Protein AF-A0A943BT70-F1 (afdb_monomer_lite)

Foldseek 3Di:
DLVVVCPVCVPVSLVCCVVVDPDDPVVNVVSVVVSVVVVVVVVVVVVVVVVVPADWFAELVLDTDNDPQQHWAAAPVGWIWGDDCVPDGLQWTDTNPDPDTDGLQQWKAFQSRHIDGNLQQQWFDPDQFWIAGPVGGIIARSSAWTADNVRGIDGGDDDWFAALQLTTGRDPQHWAAAPVGFTWTWDADPVVRFIWIAGSPPRDIAGLLQWWAFQSRHIDGPPPPQWAADDPVRQWTAHPVGGIIGRNVQWGADSNSFIAGNVRDGDD

Secondary structure (DSSP, 8-state):
-HHHHTTT-HHHHHHHHHHH----HHHHHHHHHHHHHHHHHHHHHHHHHHHHHS--EE-TT--EESSGGG-EEE-TT--EEEEETTTTEEEEEEETTSS-EEEGGGEEEETTSBEEE-SS---EEEETTEEE-TT--EEEEGGGEEE-TTS-EEE-----EE-TT--EESSSSPPEE-TT--EEEEEEETTTTEEEEEETTT--EEEGGGEEEETTS-EEE-TT--PEE-STTS-EEE-TT--EEEEGGG-EE-TTS-EE-TTSPBP-

Radius of gyration: 28.99 Å; chains: 1; bounding box: 81×33×71 Å

Structure (mmCIF, N/CA/C/O backbone):
data_AF-A0A943BT70-F1
#
_entry.id   AF-A0A943BT70-F1
#
loop_
_atom_site.group_PDB
_atom_site.id
_atom_site.type_symbol
_atom_site.label_atom_id
_atom_site.label_alt_id
_atom_site.label_comp_id
_atom_site.label_asym_id
_atom_site.label_entity_id
_atom_site.label_seq_id
_atom_site.pdbx_PDB_ins_code
_atom_site.Cartn_x
_atom_site.Cartn_y
_atom_site.Cartn_z
_atom_site.occupancy
_atom_site.B_iso_or_equiv
_atom_site.auth_seq_id
_atom_site.auth_comp_id
_atom_site.auth_asym_id
_atom_site.auth_atom_id
_atom_site.pdbx_PDB_model_num
ATOM 1 N N . MET A 1 1 ? 56.274 -10.804 -35.981 1.00 38.72 1 MET A N 1
ATOM 2 C CA . MET A 1 1 ? 56.249 -11.011 -34.514 1.00 38.72 1 MET A CA 1
ATOM 3 C C . MET A 1 1 ? 55.505 -9.898 -33.763 1.00 38.72 1 MET A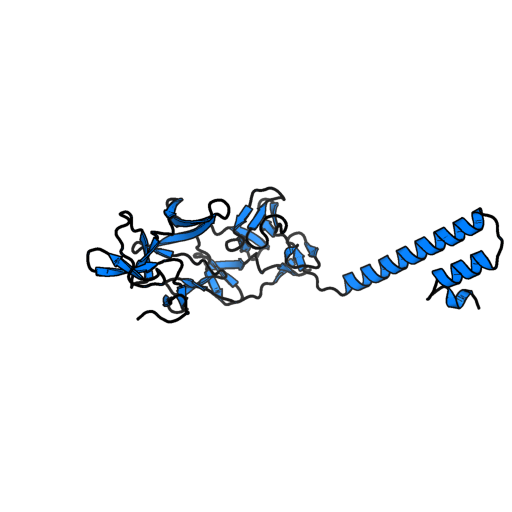 C 1
ATOM 5 O O . MET A 1 1 ? 54.751 -10.232 -32.866 1.00 38.72 1 MET A O 1
ATOM 9 N N . LEU A 1 2 ? 55.623 -8.608 -34.137 1.00 39.81 2 LEU A N 1
ATOM 10 C CA . LEU A 1 2 ? 54.857 -7.517 -33.488 1.00 39.81 2 LEU A CA 1
ATOM 11 C C . LEU A 1 2 ? 53.329 -7.555 -33.723 1.00 39.81 2 LEU A C 1
ATOM 13 O O . LEU A 1 2 ? 52.583 -7.038 -32.905 1.00 39.81 2 LEU A O 1
ATOM 17 N N . THR A 1 3 ? 52.859 -8.178 -34.804 1.00 45.53 3 THR A N 1
ATOM 18 C CA . THR A 1 3 ? 51.429 -8.301 -35.149 1.00 45.53 3 THR A CA 1
ATOM 19 C C . THR A 1 3 ? 50.653 -9.316 -34.303 1.00 45.53 3 THR A C 1
ATOM 21 O O . THR A 1 3 ? 49.431 -9.294 -34.314 1.00 45.53 3 THR A O 1
ATOM 24 N N . PHE A 1 4 ? 51.337 -10.197 -33.563 1.00 42.69 4 PHE A N 1
ATOM 25 C CA . PHE A 1 4 ? 50.689 -11.188 -32.687 1.00 42.69 4 PHE A CA 1
ATOM 26 C C . PHE A 1 4 ? 50.500 -10.674 -31.247 1.00 42.69 4 PHE A C 1
ATOM 28 O O . PHE A 1 4 ? 49.636 -11.156 -30.525 1.00 42.69 4 PHE A O 1
ATOM 35 N N . LEU A 1 5 ? 51.281 -9.664 -30.839 1.00 40.12 5 LEU A N 1
ATOM 36 C CA . LEU A 1 5 ? 51.210 -9.022 -29.517 1.00 40.12 5 LEU A CA 1
ATOM 37 C C . LEU A 1 5 ? 50.280 -7.796 -29.482 1.00 40.12 5 LEU A C 1
ATOM 39 O O . LEU A 1 5 ? 49.934 -7.319 -28.402 1.00 40.12 5 LEU A O 1
ATOM 43 N N . SER A 1 6 ? 49.830 -7.312 -30.643 1.00 46.75 6 SER A N 1
ATOM 44 C CA . SER A 1 6 ? 48.929 -6.158 -30.749 1.00 46.75 6 SER A CA 1
ATOM 45 C C . SER A 1 6 ? 47.494 -6.441 -30.302 1.00 46.75 6 SER A C 1
ATOM 47 O O . SER A 1 6 ? 46.756 -5.492 -30.064 1.00 46.75 6 SER A O 1
ATOM 49 N N . PHE A 1 7 ? 47.099 -7.713 -30.194 1.00 44.94 7 PHE A N 1
ATOM 50 C CA . PHE A 1 7 ? 45.748 -8.111 -29.791 1.00 44.94 7 PHE A CA 1
ATOM 51 C C . PHE A 1 7 ? 45.543 -8.100 -28.260 1.00 44.94 7 PHE A C 1
ATOM 53 O O . PHE A 1 7 ? 44.538 -7.551 -27.819 1.00 44.94 7 PHE A O 1
ATOM 60 N N . PRO A 1 8 ? 46.481 -8.615 -27.431 1.00 54.66 8 PRO A N 1
ATOM 61 C CA . PRO A 1 8 ? 46.342 -8.539 -25.972 1.00 54.66 8 PRO A CA 1
ATOM 62 C C . PRO A 1 8 ? 46.915 -7.257 -25.342 1.00 54.66 8 PRO A C 1
ATOM 64 O O . PRO A 1 8 ? 46.481 -6.875 -24.260 1.00 54.66 8 PRO A O 1
ATOM 67 N N . PHE A 1 9 ? 47.876 -6.574 -25.984 1.00 59.97 9 PHE A N 1
ATOM 68 C CA . PHE A 1 9 ? 48.537 -5.392 -25.404 1.00 59.97 9 PHE A CA 1
ATOM 69 C C . PHE A 1 9 ? 48.747 -4.269 -26.435 1.00 59.97 9 PHE A C 1
ATOM 71 O O . PHE A 1 9 ? 49.892 -3.964 -26.806 1.00 59.97 9 PHE A O 1
ATOM 78 N N . PRO A 1 10 ? 47.664 -3.618 -26.902 1.00 60.19 10 PRO A N 1
ATOM 79 C CA . PRO A 1 10 ? 47.751 -2.545 -27.891 1.00 60.19 10 PRO A CA 1
ATOM 80 C C . PRO A 1 10 ? 48.621 -1.386 -27.386 1.00 60.19 10 PRO A C 1
ATOM 82 O O . PRO A 1 10 ? 49.466 -0.890 -28.126 1.00 60.19 10 PRO A O 1
ATOM 85 N N . ILE A 1 11 ? 48.524 -1.031 -26.100 1.00 59.84 11 ILE A N 1
ATOM 86 C CA . ILE A 1 11 ? 49.296 0.064 -25.486 1.00 59.84 11 ILE A CA 1
ATOM 87 C C . ILE A 1 11 ? 50.806 -0.228 -25.498 1.00 59.84 11 ILE A C 1
ATOM 89 O O . ILE A 1 11 ? 51.588 0.604 -25.953 1.00 59.84 11 ILE A O 1
ATOM 93 N N . ILE A 1 12 ? 51.230 -1.424 -25.071 1.00 63.34 12 ILE A N 1
ATOM 94 C CA . ILE A 1 12 ? 52.653 -1.815 -25.034 1.00 63.34 12 ILE A CA 1
ATOM 95 C C . ILE A 1 12 ? 53.220 -1.885 -26.457 1.00 63.34 12 ILE A C 1
ATOM 97 O O . ILE A 1 12 ? 54.303 -1.367 -26.734 1.00 63.34 12 ILE A O 1
ATOM 101 N N . THR A 1 13 ? 52.458 -2.462 -27.388 1.00 63.41 13 THR A N 1
ATOM 102 C CA . THR A 1 13 ? 52.853 -2.560 -28.800 1.00 63.41 13 THR A CA 1
ATOM 103 C C . THR A 1 13 ? 52.928 -1.177 -29.459 1.00 63.41 13 THR A C 1
ATOM 105 O O . THR A 1 13 ? 53.849 -0.903 -30.227 1.00 63.41 13 THR A O 1
ATOM 108 N N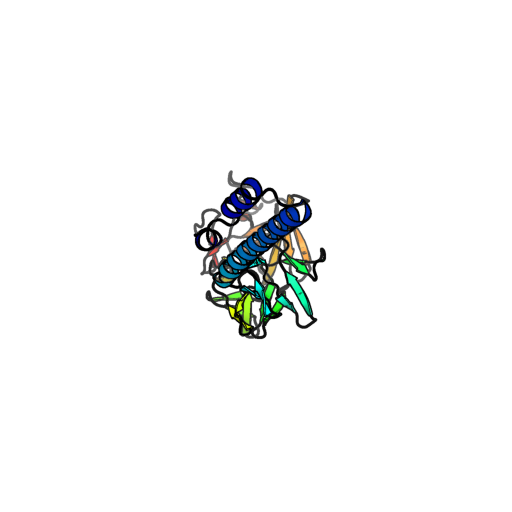 . GLY A 1 14 ? 52.014 -0.273 -29.103 1.00 62.16 14 GLY A N 1
ATOM 109 C CA . GLY A 1 14 ? 51.984 1.123 -29.524 1.00 62.16 14 GLY A CA 1
ATOM 110 C C . GLY A 1 14 ? 53.186 1.935 -29.046 1.00 62.16 14 GLY A C 1
ATOM 111 O O . GLY A 1 14 ? 53.846 2.587 -29.856 1.00 62.16 14 GLY A O 1
ATOM 112 N N . VAL A 1 15 ? 53.525 1.841 -27.756 1.00 63.59 15 VAL A N 1
ATOM 113 C CA . VAL A 1 15 ? 54.707 2.493 -27.163 1.00 63.59 15 VAL A CA 1
ATOM 114 C C . VAL A 1 15 ? 55.994 1.969 -27.804 1.00 63.59 15 VAL A C 1
ATOM 116 O O . VAL A 1 15 ? 56.843 2.765 -28.199 1.00 63.59 15 VAL A O 1
ATOM 119 N N . ILE A 1 16 ? 56.121 0.652 -28.007 1.00 64.88 16 ILE A N 1
ATOM 120 C CA . ILE A 1 16 ? 57.275 0.060 -28.703 1.00 64.88 16 ILE A CA 1
ATOM 121 C C . ILE A 1 16 ? 57.361 0.564 -30.151 1.00 64.88 16 ILE A C 1
ATOM 123 O O . ILE A 1 16 ? 58.455 0.877 -30.617 1.00 64.88 16 ILE A O 1
ATOM 127 N N . CYS A 1 17 ? 56.241 0.696 -30.866 1.00 62.25 17 CYS A N 1
ATOM 128 C CA . CYS A 1 17 ? 56.224 1.253 -32.221 1.00 62.25 17 CYS A CA 1
ATOM 129 C C . CYS A 1 17 ? 56.648 2.730 -32.262 1.00 62.25 17 CYS A C 1
ATOM 131 O O . CYS A 1 17 ? 57.434 3.094 -33.133 1.00 62.25 17 CYS A O 1
ATOM 133 N N . ILE A 1 18 ? 56.194 3.562 -31.318 1.00 62.88 18 ILE A N 1
ATOM 134 C CA . ILE A 1 18 ? 56.557 4.989 -31.227 1.00 62.88 18 ILE A CA 1
ATOM 135 C C . ILE A 1 18 ? 58.038 5.167 -30.858 1.00 62.88 18 ILE A C 1
ATOM 137 O O . ILE A 1 18 ? 58.733 5.982 -31.462 1.00 62.88 18 ILE A O 1
ATOM 141 N N . VAL A 1 19 ? 58.542 4.383 -29.899 1.00 63.84 19 VAL A N 1
ATOM 142 C CA . VAL A 1 19 ? 59.937 4.456 -29.431 1.00 63.84 19 VAL A CA 1
ATOM 143 C C . VAL A 1 19 ? 60.909 3.892 -30.474 1.00 63.84 19 VAL A C 1
ATOM 145 O O . VAL A 1 19 ? 61.995 4.438 -30.668 1.00 63.84 19 VAL A O 1
ATOM 148 N N . LYS A 1 20 ? 60.531 2.813 -31.173 1.00 62.31 20 LYS A N 1
ATOM 149 C CA . LYS A 1 20 ? 61.412 2.106 -32.118 1.00 62.31 20 LYS A CA 1
ATOM 150 C C . LYS A 1 20 ? 61.379 2.686 -33.536 1.00 62.31 20 LYS A C 1
ATOM 152 O O . LYS A 1 20 ? 62.369 2.567 -34.252 1.00 62.31 20 LYS A O 1
ATOM 157 N N . TYR A 1 21 ? 60.290 3.343 -33.943 1.00 58.50 21 TYR A N 1
ATOM 158 C CA . TYR A 1 21 ? 60.199 4.054 -35.219 1.00 58.50 21 TYR A CA 1
ATOM 159 C C . TYR A 1 21 ? 60.081 5.563 -34.976 1.00 58.50 21 TYR A C 1
ATOM 161 O O . TYR A 1 21 ? 58.983 6.084 -34.804 1.00 58.50 21 TYR A O 1
ATOM 169 N N . ARG A 1 22 ? 61.211 6.288 -35.052 1.00 60.22 22 ARG A N 1
ATOM 170 C CA . ARG A 1 22 ? 61.245 7.755 -35.231 1.00 60.22 22 ARG A CA 1
ATOM 171 C C . ARG A 1 22 ? 60.550 8.125 -36.550 1.00 60.22 22 ARG A C 1
ATOM 173 O O . ARG A 1 22 ? 61.201 8.329 -37.572 1.00 60.22 22 ARG A O 1
ATOM 180 N N . LYS A 1 23 ? 59.222 8.159 -36.566 1.00 59.47 23 LYS A N 1
ATOM 181 C CA . LYS A 1 23 ? 58.419 8.607 -37.706 1.00 59.47 23 LYS A CA 1
ATOM 182 C C . LYS A 1 23 ? 57.718 9.912 -37.362 1.00 59.47 23 LYS A C 1
ATOM 184 O O . LYS A 1 23 ? 57.445 10.194 -36.202 1.00 59.47 23 LYS A O 1
ATOM 189 N N . SER A 1 24 ? 57.485 10.703 -38.409 1.00 70.94 24 SER A N 1
ATOM 190 C CA . SER A 1 24 ? 56.891 12.044 -38.376 1.00 70.94 24 SER A CA 1
ATOM 191 C C . SER A 1 24 ? 55.716 12.155 -37.395 1.00 70.94 24 SER A C 1
ATOM 193 O O . SER A 1 24 ? 54.952 11.203 -37.225 1.00 70.94 24 SER A O 1
ATOM 195 N N . THR A 1 25 ? 55.526 13.338 -36.806 1.00 71.31 25 THR A N 1
ATOM 196 C CA . THR A 1 25 ? 54.445 13.641 -35.852 1.00 71.31 25 THR A CA 1
ATOM 197 C C . THR A 1 25 ? 53.073 13.153 -36.333 1.00 71.31 25 THR A C 1
ATOM 199 O O . THR A 1 25 ? 52.289 12.648 -35.539 1.00 71.31 25 THR A O 1
ATOM 202 N N . LYS A 1 26 ? 52.804 13.198 -37.648 1.00 74.06 26 LYS A N 1
ATOM 203 C CA . LYS A 1 26 ? 51.551 12.697 -38.242 1.00 74.06 26 LYS A CA 1
ATOM 204 C C . LYS A 1 26 ? 51.367 11.185 -38.069 1.00 74.06 26 LYS A C 1
ATOM 206 O O . LYS A 1 26 ? 50.260 10.735 -37.799 1.00 74.06 26 LYS A O 1
ATOM 211 N N . ALA A 1 27 ? 52.436 10.401 -38.205 1.00 71.94 27 ALA A N 1
ATOM 212 C CA . ALA A 1 27 ? 52.390 8.949 -38.029 1.00 71.94 27 ALA A CA 1
ATOM 213 C C . ALA A 1 27 ? 52.230 8.558 -36.553 1.00 71.94 27 ALA A C 1
ATOM 215 O O . ALA A 1 27 ? 51.488 7.629 -36.249 1.00 71.94 27 ALA A O 1
ATOM 216 N N . ALA A 1 28 ? 52.879 9.292 -35.642 1.00 69.88 28 ALA A N 1
ATOM 217 C CA . ALA A 1 28 ? 52.702 9.101 -34.204 1.00 69.88 28 ALA A CA 1
ATOM 218 C C . ALA A 1 28 ? 51.257 9.405 -33.770 1.00 69.88 28 ALA A C 1
ATOM 220 O O . ALA A 1 28 ? 50.657 8.606 -33.056 1.00 69.88 28 ALA A O 1
ATOM 221 N N . ILE A 1 29 ? 50.672 10.500 -34.275 1.00 76.62 29 ILE A N 1
ATOM 222 C CA . ILE A 1 29 ? 49.259 10.844 -34.048 1.00 76.62 29 ILE A CA 1
ATOM 223 C C . ILE A 1 29 ? 48.337 9.748 -34.598 1.00 76.62 29 ILE A C 1
ATOM 225 O O . ILE A 1 29 ? 47.438 9.307 -33.891 1.00 76.62 29 ILE A O 1
ATOM 229 N N . ALA A 1 30 ? 48.570 9.259 -35.820 1.00 76.62 30 ALA A N 1
ATOM 230 C CA . ALA A 1 30 ? 47.743 8.206 -36.414 1.00 76.62 30 ALA A CA 1
ATOM 231 C C . ALA A 1 30 ? 47.781 6.892 -35.610 1.00 76.62 30 ALA A C 1
ATOM 233 O O . ALA A 1 30 ? 46.739 6.275 -35.393 1.00 76.62 30 ALA A O 1
ATOM 234 N N . ILE A 1 31 ? 48.963 6.484 -35.127 1.00 76.06 31 ILE A N 1
ATOM 235 C CA . ILE A 1 31 ? 49.109 5.309 -34.254 1.00 76.06 31 ILE A CA 1
ATOM 236 C C . ILE A 1 31 ? 48.375 5.533 -32.930 1.00 76.06 31 ILE A C 1
ATOM 238 O O . ILE A 1 31 ? 47.641 4.655 -32.489 1.00 76.06 31 ILE A O 1
ATOM 242 N N . PHE A 1 32 ? 48.528 6.706 -32.315 1.00 77.19 32 PHE A N 1
ATOM 243 C CA . PHE A 1 32 ? 47.844 7.037 -31.066 1.00 77.19 32 PHE A CA 1
ATOM 244 C C . PHE A 1 32 ? 46.315 6.995 -31.213 1.00 77.19 32 PHE A C 1
ATOM 246 O O . PHE A 1 32 ? 45.643 6.357 -30.407 1.00 77.19 32 PHE A O 1
ATOM 253 N N . VAL A 1 33 ? 45.765 7.590 -32.276 1.00 80.81 33 VAL A N 1
ATOM 254 C CA . VAL A 1 33 ? 44.320 7.552 -32.567 1.00 80.81 33 VAL A CA 1
ATOM 255 C C . VAL A 1 33 ? 43.831 6.115 -32.759 1.00 80.81 33 VAL A C 1
ATOM 257 O O . VAL A 1 33 ? 42.806 5.743 -32.193 1.00 80.81 33 VAL A O 1
ATOM 260 N N . ALA A 1 34 ? 44.573 5.279 -33.492 1.00 80.69 34 ALA A N 1
ATOM 261 C CA . ALA A 1 34 ? 44.217 3.872 -33.676 1.00 80.69 34 ALA A CA 1
ATOM 262 C C . ALA A 1 34 ? 44.199 3.092 -32.349 1.00 80.69 34 ALA A C 1
ATOM 264 O O . ALA A 1 34 ? 43.318 2.260 -32.139 1.00 80.69 34 ALA A O 1
ATOM 265 N N . LEU A 1 35 ? 45.126 3.388 -31.431 1.00 78.44 35 LEU A N 1
ATOM 266 C CA . LEU A 1 35 ? 45.152 2.778 -30.100 1.00 78.44 35 LEU A CA 1
ATOM 267 C C . LEU A 1 35 ? 43.945 3.194 -29.262 1.00 78.44 35 LEU A C 1
ATOM 269 O O . LEU A 1 35 ? 43.295 2.327 -28.682 1.00 78.44 35 LEU A O 1
ATOM 273 N N . VAL A 1 36 ? 43.611 4.487 -29.245 1.00 82.75 36 VAL A N 1
ATOM 274 C CA . VAL A 1 36 ? 42.432 5.000 -28.530 1.00 82.75 36 VAL A CA 1
ATOM 275 C C . VAL A 1 36 ? 41.152 4.366 -29.075 1.00 82.75 36 VAL A C 1
ATOM 277 O O . VAL A 1 36 ? 40.352 3.857 -28.296 1.00 82.75 36 VAL A O 1
ATOM 280 N N . LEU A 1 37 ? 40.987 4.301 -30.400 1.00 85.00 37 LEU A N 1
ATOM 281 C CA . LEU A 1 37 ? 39.831 3.647 -31.023 1.00 85.00 37 LEU A CA 1
ATOM 282 C C . LEU A 1 37 ? 39.768 2.149 -30.695 1.00 85.00 37 LEU A C 1
ATOM 284 O O . LEU A 1 37 ? 38.694 1.644 -30.376 1.00 85.00 37 LEU A O 1
ATOM 288 N N . SER A 1 38 ? 40.907 1.446 -30.711 1.00 81.69 38 SER A N 1
ATOM 289 C CA . SER A 1 38 ? 40.952 0.025 -30.339 1.00 81.69 38 SER A CA 1
ATOM 290 C C . SER A 1 38 ? 40.559 -0.201 -28.875 1.00 81.69 38 SER A C 1
ATOM 292 O O . SER A 1 38 ? 39.789 -1.112 -28.579 1.00 81.69 38 SER A O 1
ATOM 294 N N . PHE A 1 39 ? 41.004 0.674 -27.971 1.00 81.50 39 PHE A N 1
ATOM 295 C CA . PHE A 1 39 ? 40.665 0.611 -26.554 1.00 81.50 39 PHE A CA 1
ATOM 296 C C . PHE A 1 39 ? 39.175 0.886 -26.312 1.00 81.50 39 PHE A C 1
ATOM 298 O O . PHE A 1 39 ? 38.520 0.108 -25.624 1.00 81.50 39 PHE A O 1
ATOM 305 N N . ILE A 1 40 ? 38.616 1.918 -26.953 1.00 86.69 40 ILE A N 1
ATOM 306 C CA . ILE A 1 40 ? 37.176 2.217 -26.894 1.00 86.69 40 ILE A CA 1
ATOM 307 C C . ILE A 1 40 ? 36.359 1.033 -27.424 1.00 86.69 40 ILE A C 1
ATOM 309 O O . ILE A 1 40 ? 35.376 0.646 -26.801 1.00 86.69 40 ILE A O 1
ATOM 313 N N . SER A 1 41 ? 36.780 0.415 -28.533 1.00 84.25 41 SER A N 1
ATOM 314 C CA . SER A 1 41 ? 36.079 -0.749 -29.088 1.00 84.25 41 SER A CA 1
ATOM 315 C C . SER A 1 41 ? 36.123 -1.966 -28.160 1.00 84.25 41 SER A C 1
ATOM 317 O O . SER A 1 41 ? 35.117 -2.651 -28.016 1.00 84.25 41 SER A O 1
ATOM 319 N N . MET A 1 42 ? 37.251 -2.205 -27.480 1.00 86.94 42 MET A N 1
ATOM 320 C CA . MET A 1 42 ? 37.376 -3.282 -26.496 1.00 86.94 42 MET A CA 1
ATOM 321 C C . MET A 1 42 ? 36.438 -3.050 -25.309 1.00 86.94 42 MET A C 1
ATOM 323 O O . MET A 1 42 ? 35.724 -3.973 -24.929 1.00 86.94 42 MET A O 1
ATOM 327 N N . ILE A 1 43 ? 36.389 -1.825 -24.771 1.00 86.94 43 ILE A N 1
ATOM 328 C CA . ILE A 1 43 ? 35.447 -1.467 -23.699 1.00 86.94 43 ILE A CA 1
ATOM 329 C C . ILE A 1 43 ? 34.009 -1.684 -24.171 1.00 86.94 43 ILE A C 1
ATOM 331 O O . ILE A 1 43 ? 33.257 -2.370 -23.493 1.00 86.94 43 ILE A O 1
ATOM 335 N N . ALA A 1 44 ? 33.641 -1.181 -25.352 1.00 87.25 44 ALA A N 1
ATOM 336 C CA . ALA A 1 44 ? 32.289 -1.333 -25.885 1.00 87.25 44 ALA A CA 1
ATOM 337 C C . ALA A 1 44 ? 31.883 -2.807 -26.054 1.00 87.25 44 ALA A C 1
ATOM 339 O O . ALA A 1 44 ? 30.754 -3.166 -25.732 1.00 87.25 44 ALA A O 1
ATOM 340 N N . ILE A 1 45 ? 32.797 -3.670 -26.516 1.00 87.75 45 ILE A N 1
ATOM 341 C CA . ILE A 1 45 ? 32.548 -5.113 -26.650 1.00 87.75 45 ILE A CA 1
ATOM 342 C C . ILE A 1 45 ? 32.367 -5.766 -25.278 1.00 87.75 45 ILE A C 1
ATOM 344 O O . ILE A 1 45 ? 31.434 -6.547 -25.112 1.00 87.75 45 ILE A O 1
ATOM 348 N N . ILE A 1 46 ? 33.226 -5.452 -24.303 1.00 87.12 46 ILE A N 1
ATOM 349 C CA . ILE A 1 46 ? 33.121 -5.996 -22.941 1.00 87.12 46 ILE A CA 1
ATOM 350 C C . ILE A 1 46 ? 31.804 -5.552 -22.301 1.00 87.12 46 ILE A C 1
ATOM 352 O O . ILE A 1 46 ? 31.061 -6.398 -21.819 1.00 87.12 46 ILE A O 1
ATOM 356 N N . SER A 1 47 ? 31.467 -4.263 -22.374 1.00 84.31 47 SER A N 1
ATOM 357 C CA . SER A 1 47 ? 30.215 -3.729 -21.833 1.00 84.31 47 SER A CA 1
ATOM 358 C C . SER A 1 47 ? 28.983 -4.315 -22.527 1.00 84.31 47 SER A C 1
ATOM 360 O O . SER A 1 47 ? 28.013 -4.653 -21.860 1.00 84.31 47 SER A O 1
ATOM 362 N N . ALA A 1 48 ? 29.009 -4.490 -23.853 1.00 84.94 48 ALA A N 1
ATOM 363 C CA . ALA A 1 48 ? 27.911 -5.127 -24.582 1.00 84.94 48 ALA A CA 1
ATOM 364 C C . ALA A 1 48 ? 27.766 -6.612 -24.222 1.00 84.94 48 ALA A C 1
ATOM 366 O O . ALA A 1 48 ? 26.647 -7.108 -24.089 1.00 84.94 48 ALA A O 1
ATOM 367 N N . TYR A 1 49 ? 28.888 -7.318 -24.048 1.00 85.56 49 TYR A N 1
ATOM 368 C CA . TYR A 1 49 ? 28.892 -8.704 -23.595 1.00 85.56 49 TYR A CA 1
ATOM 369 C C . TYR A 1 49 ? 28.317 -8.809 -22.182 1.00 85.56 49 TYR A C 1
ATOM 371 O O . TYR A 1 49 ? 27.391 -9.584 -21.966 1.00 85.56 49 TYR A O 1
ATOM 379 N N . GLU A 1 50 ? 28.783 -7.982 -21.251 1.00 84.44 50 GLU A N 1
ATOM 380 C CA . GLU A 1 50 ? 28.284 -7.929 -19.878 1.00 84.44 50 GLU A CA 1
ATOM 381 C C . GLU A 1 50 ? 26.783 -7.611 -19.837 1.00 84.44 50 GLU A C 1
ATOM 383 O O . GLU A 1 50 ? 26.016 -8.373 -19.254 1.00 84.44 50 GLU A O 1
ATOM 388 N N . TYR A 1 51 ? 26.330 -6.585 -20.563 1.00 83.88 51 TYR A N 1
ATOM 389 C CA . TYR A 1 51 ? 24.907 -6.256 -20.712 1.00 83.88 51 TYR A CA 1
ATOM 390 C C . TYR A 1 51 ? 24.078 -7.408 -21.305 1.00 83.88 51 TYR A C 1
ATOM 392 O O . TYR A 1 51 ? 22.916 -7.596 -20.950 1.00 83.88 51 TYR A O 1
ATOM 400 N N . SER A 1 52 ? 24.648 -8.195 -22.224 1.00 83.06 52 SER A N 1
ATOM 401 C CA . SER A 1 52 ? 23.953 -9.340 -22.825 1.00 83.06 52 SER A CA 1
ATOM 402 C C . SER A 1 52 ? 23.755 -10.513 -21.864 1.00 83.06 52 SER A C 1
ATOM 404 O O . SER A 1 52 ? 22.822 -11.285 -22.063 1.00 83.06 52 SER A O 1
ATOM 406 N N . GLN A 1 53 ? 24.620 -10.640 -20.854 1.00 84.69 53 GLN A N 1
ATOM 407 C CA . GLN A 1 53 ? 24.565 -11.709 -19.854 1.00 84.69 53 GLN A CA 1
ATOM 408 C C . GLN A 1 53 ? 23.700 -11.347 -18.642 1.00 84.69 53 GLN A C 1
ATOM 410 O O . GLN A 1 53 ? 23.324 -12.240 -17.887 1.00 84.69 53 GLN A O 1
ATOM 415 N N . HIS A 1 54 ? 23.397 -10.062 -18.439 1.00 85.88 54 HIS A N 1
ATOM 416 C CA . HIS A 1 54 ? 22.530 -9.631 -17.348 1.00 85.88 54 HIS A CA 1
ATOM 417 C C . HIS A 1 54 ? 21.082 -10.062 -17.588 1.00 85.88 54 HIS A C 1
ATOM 419 O O . HIS A 1 54 ? 20.563 -9.979 -18.707 1.00 85.88 54 HIS A O 1
ATOM 425 N N . GLU A 1 55 ? 20.427 -10.487 -16.508 1.00 87.12 55 GLU A N 1
ATOM 426 C CA . GLU A 1 55 ? 18.974 -10.610 -16.468 1.00 87.12 55 GLU A CA 1
ATOM 427 C C . GLU A 1 55 ? 18.333 -9.251 -16.776 1.00 87.12 55 GLU A C 1
ATOM 429 O O . GLU A 1 55 ? 18.878 -8.200 -16.430 1.00 87.12 55 GLU A O 1
ATOM 434 N N . LYS A 1 56 ? 17.208 -9.279 -17.494 1.00 90.81 56 LYS A N 1
ATOM 435 C CA . LYS A 1 56 ? 16.530 -8.075 -17.973 1.00 90.81 56 LYS A CA 1
ATOM 436 C C . LYS A 1 56 ? 15.107 -8.044 -17.462 1.00 90.81 56 LYS A C 1
ATOM 438 O O . LYS A 1 56 ? 14.368 -9.006 -17.661 1.00 90.81 56 LYS A O 1
ATOM 443 N N . TYR A 1 57 ? 14.735 -6.898 -16.919 1.00 92.62 57 TYR A N 1
ATOM 444 C CA . TYR A 1 57 ? 13.383 -6.566 -16.498 1.00 92.62 57 TYR A CA 1
ATOM 445 C C . TYR A 1 57 ? 12.770 -5.650 -17.547 1.00 92.62 57 TYR A C 1
ATOM 447 O O . TYR A 1 57 ? 13.461 -4.767 -18.058 1.00 92.62 57 TYR A O 1
ATOM 455 N N . TYR A 1 58 ? 11.509 -5.861 -17.910 1.00 94.94 58 TYR A N 1
ATOM 456 C CA . TYR A 1 58 ? 10.865 -5.057 -18.943 1.00 94.94 58 TYR A CA 1
ATOM 457 C C . TYR A 1 58 ? 9.778 -4.173 -18.342 1.00 94.94 58 TYR A C 1
ATOM 459 O O . TYR A 1 58 ? 9.094 -4.571 -17.400 1.00 94.94 58 TYR A O 1
ATOM 467 N N . SER A 1 59 ? 9.642 -2.974 -18.901 1.00 95.44 59 SER A N 1
ATOM 468 C CA . SER A 1 59 ? 8.525 -2.054 -18.668 1.00 95.44 59 SER A CA 1
ATOM 469 C C . SER A 1 59 ? 7.324 -2.400 -19.545 1.00 95.44 59 SER A C 1
ATOM 471 O O . SER A 1 59 ? 7.454 -3.135 -20.525 1.00 95.44 59 SER A O 1
ATOM 473 N N . GLY A 1 60 ? 6.166 -1.802 -19.245 1.00 87.00 60 GLY A N 1
ATOM 474 C CA . GLY A 1 60 ? 4.939 -1.995 -20.034 1.00 87.00 60 GLY A CA 1
ATOM 475 C C . GLY A 1 60 ? 5.053 -1.532 -21.496 1.00 87.00 60 GLY A C 1
ATOM 476 O O . GLY A 1 60 ? 4.334 -2.018 -22.361 1.00 87.00 60 GLY A O 1
ATOM 477 N N . ASP A 1 61 ? 6.006 -0.646 -21.801 1.00 89.44 61 ASP A N 1
ATOM 478 C CA . ASP A 1 61 ? 6.333 -0.204 -23.165 1.00 89.44 61 ASP A CA 1
ATOM 479 C C . ASP A 1 61 ? 7.346 -1.118 -23.893 1.00 89.44 61 ASP A C 1
ATOM 481 O O . ASP A 1 61 ? 7.734 -0.846 -25.032 1.00 89.44 61 ASP A O 1
ATOM 485 N N . GLY A 1 62 ? 7.799 -2.196 -23.243 1.00 90.31 62 GLY A N 1
ATOM 486 C CA . GLY A 1 62 ? 8.790 -3.139 -23.762 1.00 90.31 62 GLY A CA 1
ATOM 487 C C . GLY A 1 62 ? 10.250 -2.691 -23.621 1.00 90.31 62 GLY A C 1
ATOM 488 O O . GLY A 1 62 ? 11.147 -3.398 -24.094 1.00 90.31 62 GLY A O 1
ATOM 489 N N . SER A 1 63 ? 10.527 -1.547 -22.985 1.00 92.81 63 SER A N 1
ATOM 490 C CA . SER A 1 63 ? 11.901 -1.132 -22.674 1.00 92.81 63 SER A CA 1
ATOM 491 C C . SER A 1 63 ? 12.554 -2.088 -21.671 1.00 92.81 63 SER A C 1
ATOM 493 O O . SER A 1 63 ? 11.898 -2.573 -20.755 1.00 92.81 63 SER A O 1
ATOM 495 N N . ALA A 1 64 ? 13.842 -2.390 -21.871 1.00 93.12 64 ALA A N 1
ATOM 496 C CA . ALA A 1 64 ? 14.582 -3.375 -21.083 1.00 93.12 64 ALA A CA 1
ATOM 497 C C . ALA A 1 64 ? 15.575 -2.708 -20.126 1.00 93.12 64 ALA A C 1
ATOM 499 O O . ALA A 1 64 ? 16.397 -1.890 -20.549 1.00 93.12 64 ALA A O 1
ATOM 500 N N . HIS A 1 65 ? 15.566 -3.160 -18.876 1.00 92.25 65 HIS A N 1
ATOM 501 C CA . HIS A 1 65 ? 16.319 -2.597 -17.761 1.00 92.25 65 HIS A CA 1
ATOM 502 C C . HIS A 1 65 ? 17.149 -3.665 -17.056 1.00 92.25 65 HIS A C 1
ATOM 504 O O . HIS A 1 65 ? 16.788 -4.841 -17.044 1.00 92.25 65 HIS A O 1
ATOM 510 N N . ILE A 1 66 ? 18.276 -3.251 -16.475 1.00 89.69 66 ILE A N 1
ATOM 511 C CA . ILE A 1 66 ? 19.143 -4.137 -15.676 1.00 89.69 66 ILE A CA 1
ATOM 512 C C . ILE A 1 66 ? 18.601 -4.262 -14.251 1.00 89.69 66 ILE A C 1
ATOM 514 O O . ILE A 1 66 ? 18.749 -5.308 -13.622 1.00 89.69 66 ILE A O 1
ATOM 518 N N . HIS A 1 67 ? 17.965 -3.207 -13.744 1.00 87.62 67 HIS A N 1
ATOM 519 C CA . HIS A 1 67 ? 17.416 -3.180 -12.402 1.00 87.62 67 HIS A CA 1
ATOM 520 C C . HIS A 1 67 ? 15.894 -3.183 -12.439 1.00 87.62 67 HIS A C 1
ATOM 522 O O . HIS A 1 67 ? 15.276 -2.461 -13.218 1.00 8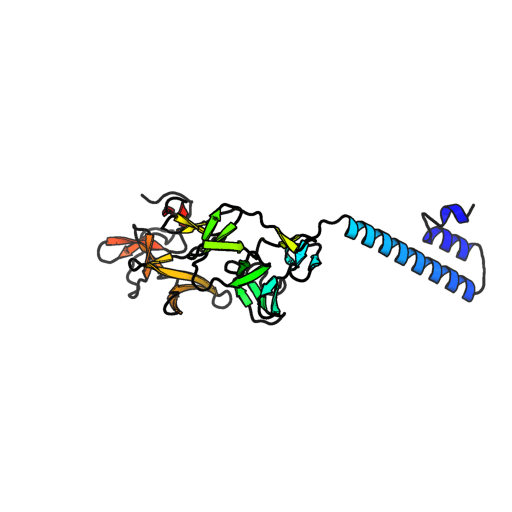7.62 67 HIS A O 1
ATOM 528 N N . LEU A 1 68 ? 15.293 -3.974 -11.548 1.00 87.00 68 LEU A N 1
ATOM 529 C CA . LEU A 1 68 ? 13.842 -4.060 -11.398 1.00 87.00 68 LEU A CA 1
ATOM 530 C C . LEU A 1 68 ? 13.207 -2.689 -11.134 1.00 87.00 68 LEU A C 1
ATOM 532 O O . LEU A 1 68 ? 12.118 -2.404 -11.604 1.00 87.00 68 LEU A O 1
ATOM 536 N N . TYR A 1 69 ? 13.896 -1.819 -10.406 1.00 86.06 69 TYR A N 1
ATOM 537 C CA . TYR A 1 69 ? 13.356 -0.530 -9.999 1.00 86.06 69 TYR A CA 1
ATOM 538 C C . TYR A 1 69 ? 13.392 0.556 -11.090 1.00 86.06 69 TYR A C 1
ATOM 540 O O . TYR A 1 69 ? 12.812 1.622 -10.901 1.00 86.06 69 TYR A O 1
ATOM 548 N N . ASP A 1 70 ? 14.034 0.282 -12.229 1.00 90.81 70 ASP A N 1
ATOM 549 C CA . ASP A 1 70 ? 13.979 1.140 -13.420 1.00 90.81 70 ASP A CA 1
ATOM 550 C C . ASP A 1 70 ? 12.723 0.854 -14.272 1.00 90.81 70 ASP A C 1
ATOM 552 O O . ASP A 1 70 ? 12.400 1.606 -15.200 1.00 90.81 70 ASP A O 1
ATOM 556 N N . VAL A 1 71 ? 12.003 -0.233 -13.956 1.00 93.88 71 VAL A N 1
ATOM 557 C CA . VAL A 1 71 ? 10.751 -0.619 -14.611 1.00 93.88 71 VAL A CA 1
ATOM 558 C C . VAL A 1 71 ? 9.698 0.465 -14.411 1.00 93.88 71 VAL A C 1
ATOM 560 O O . VAL A 1 71 ? 9.557 1.065 -13.344 1.00 93.88 71 VAL A O 1
ATOM 563 N N . SER A 1 72 ? 8.932 0.702 -15.470 1.00 96.12 72 SER A N 1
ATOM 564 C CA . SER A 1 72 ? 7.811 1.626 -15.463 1.00 96.12 72 SER A CA 1
ATOM 565 C C . SER A 1 72 ? 6.541 1.011 -16.006 1.00 96.12 72 SER A C 1
ATOM 567 O O . SER A 1 72 ? 6.561 0.167 -16.907 1.00 96.12 72 SER A O 1
ATOM 569 N N . PHE A 1 73 ? 5.435 1.536 -15.504 1.00 97.12 73 PHE A N 1
ATOM 570 C CA . PHE A 1 73 ? 4.085 1.097 -15.809 1.00 97.12 73 PHE A CA 1
ATOM 571 C C . PHE A 1 73 ? 3.327 2.203 -16.533 1.00 97.12 73 PHE A C 1
ATOM 573 O O . PHE A 1 73 ? 3.700 3.378 -16.444 1.00 97.12 73 PHE A O 1
ATOM 580 N N . MET A 1 74 ? 2.275 1.830 -17.256 1.00 97.00 74 MET A N 1
ATOM 581 C CA . MET A 1 74 ? 1.393 2.775 -17.934 1.00 97.00 74 MET A CA 1
ATOM 582 C C . MET A 1 74 ? -0.051 2.538 -17.513 1.00 97.00 74 MET A C 1
ATOM 584 O O . MET A 1 74 ? -0.446 1.389 -17.357 1.00 97.00 74 MET A O 1
ATOM 588 N N . ASP A 1 75 ? -0.835 3.598 -17.344 1.00 96.88 75 ASP A N 1
ATOM 589 C CA . ASP A 1 75 ? -2.295 3.472 -17.254 1.00 96.88 75 ASP A CA 1
ATOM 590 C C . ASP A 1 75 ? -2.930 3.448 -18.660 1.00 96.88 75 ASP A C 1
ATOM 592 O O . ASP A 1 75 ? -2.266 3.680 -19.678 1.00 96.88 75 ASP A O 1
ATOM 596 N N . GLU A 1 76 ? -4.240 3.208 -18.732 1.00 95.44 76 GLU A N 1
ATOM 597 C CA . GLU A 1 76 ? -4.993 3.222 -19.997 1.00 95.44 76 GLU A CA 1
ATOM 598 C C . GLU A 1 76 ? -4.972 4.587 -20.712 1.00 95.44 76 GLU A C 1
ATOM 600 O O . GLU A 1 76 ? -5.225 4.679 -21.916 1.00 95.44 76 GLU A O 1
ATOM 605 N N . LYS A 1 77 ? -4.678 5.670 -19.982 1.00 96.31 77 LYS A N 1
ATOM 606 C CA . LYS A 1 77 ? -4.616 7.042 -20.506 1.00 96.31 77 LYS A CA 1
ATOM 607 C C . LYS A 1 77 ? -3.235 7.384 -21.068 1.00 96.31 77 LYS A C 1
ATOM 609 O O . LYS A 1 77 ? -3.074 8.447 -21.669 1.00 96.31 77 LYS A O 1
ATOM 614 N N . GLY A 1 78 ? -2.257 6.496 -20.906 1.00 95.00 78 GLY A N 1
ATOM 615 C CA . GLY A 1 78 ? -0.889 6.667 -21.373 1.00 95.00 78 GLY A CA 1
ATOM 616 C C . GLY A 1 78 ? 0.031 7.407 -20.398 1.00 95.00 78 GLY A C 1
ATOM 617 O O . GLY A 1 78 ? 1.133 7.787 -20.794 1.00 95.00 78 GLY A O 1
ATOM 618 N N . ASN A 1 79 ? -0.385 7.626 -19.148 1.00 97.31 79 ASN A N 1
ATOM 619 C CA . ASN A 1 79 ? 0.486 8.170 -18.110 1.00 97.31 79 ASN A CA 1
ATOM 620 C C . ASN A 1 79 ? 1.514 7.123 -17.694 1.00 97.31 79 ASN A C 1
ATOM 622 O O . ASN A 1 79 ? 1.174 5.959 -17.503 1.00 97.31 79 ASN A O 1
ATOM 626 N N . ARG A 1 80 ? 2.767 7.546 -17.526 1.00 97.12 80 ARG A N 1
ATOM 627 C CA . ARG A 1 80 ? 3.872 6.700 -17.075 1.00 97.12 80 ARG A CA 1
ATOM 628 C C . ARG A 1 80 ? 4.075 6.831 -15.570 1.00 97.12 80 ARG A C 1
ATOM 630 O O . ARG A 1 80 ? 4.159 7.944 -15.060 1.00 97.12 80 ARG A O 1
ATOM 637 N N . TYR A 1 81 ? 4.295 5.703 -14.907 1.00 97.44 81 TYR A N 1
ATOM 638 C CA . TYR A 1 81 ? 4.550 5.593 -13.473 1.00 97.44 81 TYR A CA 1
ATOM 639 C C . TYR A 1 81 ? 5.886 4.890 -13.247 1.00 97.44 81 TYR A C 1
ATOM 641 O O . TYR A 1 81 ? 6.116 3.812 -13.799 1.00 97.44 81 TYR A O 1
ATOM 649 N N . ALA A 1 82 ? 6.786 5.505 -12.482 1.00 95.75 82 ALA A N 1
ATOM 650 C CA . ALA A 1 82 ? 8.095 4.931 -12.167 1.00 95.75 82 ALA A CA 1
ATOM 651 C C . ALA A 1 82 ? 8.626 5.446 -10.829 1.00 95.75 82 ALA A C 1
ATOM 653 O O . ALA A 1 82 ? 8.215 6.510 -10.363 1.00 95.75 82 ALA A O 1
ATOM 654 N N . PHE A 1 83 ? 9.540 4.696 -10.221 1.00 95.00 83 PHE A N 1
ATOM 655 C CA . PHE A 1 83 ? 10.239 5.158 -9.029 1.00 95.00 83 PHE A CA 1
ATOM 656 C C . PHE A 1 83 ? 11.169 6.331 -9.347 1.00 95.00 83 PHE A C 1
ATOM 658 O O . PHE A 1 83 ? 11.699 6.453 -10.454 1.00 95.00 83 PHE A O 1
ATOM 665 N N . ASP A 1 84 ? 11.392 7.168 -8.337 1.00 92.75 84 ASP A N 1
ATOM 666 C CA . ASP A 1 84 ? 12.434 8.191 -8.333 1.00 92.75 84 ASP A CA 1
ATOM 667 C C . ASP A 1 84 ? 13.215 8.082 -7.016 1.00 92.75 84 ASP A C 1
ATOM 669 O O . ASP A 1 84 ? 12.770 8.513 -5.941 1.00 92.75 84 ASP A O 1
ATOM 673 N N . PHE A 1 85 ? 14.383 7.443 -7.105 1.00 88.50 85 PHE A N 1
ATOM 674 C CA . PHE A 1 85 ? 15.234 7.147 -5.952 1.00 88.50 85 PHE A CA 1
ATOM 675 C C . PHE A 1 85 ? 15.896 8.378 -5.357 1.00 88.50 85 PHE A C 1
ATOM 677 O O . PHE A 1 85 ? 16.234 8.357 -4.174 1.00 88.50 85 PHE A O 1
ATOM 684 N N . ASP A 1 86 ? 16.026 9.453 -6.131 1.00 88.31 86 ASP A N 1
ATOM 685 C CA . ASP A 1 86 ? 16.567 10.708 -5.624 1.00 88.31 86 ASP A CA 1
ATOM 686 C C . ASP A 1 86 ? 15.546 11.433 -4.733 1.00 88.31 86 ASP A C 1
ATOM 688 O O . ASP A 1 86 ? 15.925 12.279 -3.920 1.00 88.31 86 ASP A O 1
ATOM 692 N N . LYS A 1 87 ? 14.251 11.093 -4.848 1.00 88.06 87 LYS A N 1
ATOM 693 C CA . LYS A 1 87 ? 13.168 11.752 -4.107 1.00 88.06 87 LYS A CA 1
ATOM 694 C C . LYS A 1 87 ? 12.634 10.945 -2.927 1.00 88.06 87 LYS A C 1
ATOM 696 O O . LYS A 1 87 ? 12.543 11.481 -1.825 1.00 88.06 87 LYS A O 1
ATOM 701 N N . SER A 1 88 ? 12.200 9.704 -3.144 1.00 83.31 88 SER A N 1
ATOM 702 C CA . SER A 1 88 ? 11.480 8.939 -2.104 1.00 83.31 88 SER A CA 1
ATOM 703 C C . SER A 1 88 ? 11.702 7.428 -2.129 1.00 83.31 88 SER A C 1
ATOM 705 O O . SER A 1 88 ? 11.087 6.706 -1.348 1.00 83.31 88 SER A O 1
ATOM 707 N N . GLY A 1 89 ? 12.605 6.931 -2.976 1.00 84.50 89 GLY A N 1
ATOM 708 C CA . GLY A 1 89 ? 12.912 5.504 -3.025 1.00 84.50 89 GLY A CA 1
ATOM 709 C C . GLY A 1 89 ? 11.696 4.669 -3.433 1.00 84.50 89 GLY A C 1
ATOM 710 O O . GLY A 1 89 ? 11.088 4.927 -4.467 1.00 84.50 89 GLY A O 1
ATOM 711 N N . TYR A 1 90 ? 11.359 3.661 -2.623 1.00 83.62 90 TYR A N 1
ATOM 712 C CA . TYR A 1 90 ? 10.358 2.634 -2.949 1.00 83.62 90 TYR A CA 1
ATOM 713 C C . TYR A 1 90 ? 8.916 2.984 -2.556 1.00 83.62 90 TYR A C 1
ATOM 715 O O . TYR A 1 90 ? 8.023 2.158 -2.741 1.00 83.62 90 TYR A O 1
ATOM 723 N N . ASP A 1 91 ? 8.676 4.170 -2.001 1.00 88.06 91 ASP A N 1
ATOM 724 C CA . ASP A 1 91 ? 7.368 4.506 -1.429 1.00 88.06 91 ASP A CA 1
ATOM 725 C C . ASP A 1 91 ? 6.410 5.121 -2.459 1.00 88.06 91 ASP A C 1
ATOM 727 O O . ASP A 1 91 ? 5.194 5.138 -2.254 1.00 88.06 91 ASP A O 1
ATOM 731 N N . ARG A 1 92 ? 6.936 5.663 -3.567 1.00 94.06 92 ARG A N 1
ATOM 732 C CA . ARG A 1 92 ? 6.151 6.477 -4.501 1.00 94.06 92 ARG A CA 1
ATOM 733 C C . ARG A 1 92 ? 6.444 6.155 -5.957 1.00 94.06 92 ARG A C 1
ATOM 735 O O . ARG A 1 92 ? 7.598 6.131 -6.379 1.00 94.06 92 ARG A O 1
ATOM 742 N N . PHE A 1 93 ? 5.377 6.028 -6.738 1.00 96.12 93 PHE A N 1
ATOM 743 C CA . PHE A 1 93 ? 5.451 6.073 -8.192 1.00 96.12 93 PHE A CA 1
ATOM 744 C C . PHE A 1 93 ? 5.167 7.488 -8.686 1.00 96.12 93 PHE A C 1
ATOM 746 O O . PHE A 1 93 ? 4.061 7.995 -8.509 1.00 96.12 93 PHE A O 1
ATOM 753 N N . TYR A 1 94 ? 6.151 8.113 -9.327 1.00 96.69 94 TYR A N 1
ATOM 754 C CA . TYR A 1 94 ? 6.031 9.448 -9.901 1.00 96.69 94 TYR A CA 1
ATOM 755 C C . TYR A 1 94 ? 5.416 9.398 -11.290 1.00 96.69 94 TYR A C 1
ATOM 757 O O . TYR A 1 94 ? 5.769 8.558 -12.125 1.00 96.69 94 TYR A O 1
ATOM 765 N N . ILE A 1 95 ? 4.514 10.341 -11.537 1.00 97.25 95 ILE A N 1
ATOM 766 C CA . ILE A 1 95 ? 3.701 10.396 -12.745 1.00 97.25 95 ILE A CA 1
ATOM 767 C C . ILE A 1 95 ? 4.418 11.257 -13.778 1.00 97.25 95 ILE A C 1
ATOM 769 O O . ILE A 1 95 ? 4.721 12.423 -13.526 1.00 97.25 95 ILE A O 1
ATOM 773 N N . ASN A 1 96 ? 4.698 10.693 -14.952 1.00 95.81 96 ASN A N 1
ATOM 774 C CA . ASN A 1 96 ? 5.289 11.383 -16.104 1.00 95.81 96 ASN A CA 1
ATOM 775 C C . ASN A 1 96 ? 6.593 12.153 -15.792 1.00 95.81 96 ASN A C 1
ATOM 777 O O . ASN A 1 96 ? 6.910 13.137 -16.458 1.00 95.81 96 ASN A O 1
ATOM 781 N N . GLY A 1 97 ? 7.352 11.723 -14.776 1.00 91.06 97 GLY A N 1
ATOM 782 C CA . GLY A 1 97 ? 8.573 12.409 -14.329 1.00 91.06 97 GLY A CA 1
ATOM 783 C C . GLY A 1 97 ? 8.330 13.750 -13.622 1.00 91.06 97 GLY A C 1
ATOM 784 O O . GLY A 1 97 ? 9.252 14.555 -13.503 1.00 91.06 97 GLY A O 1
ATOM 785 N N . THR A 1 98 ? 7.100 14.010 -13.179 1.00 94.94 98 THR A N 1
ATOM 786 C CA . THR A 1 98 ? 6.727 15.201 -12.403 1.00 94.94 98 THR A CA 1
ATOM 787 C C . THR A 1 98 ? 6.934 14.977 -10.896 1.00 94.94 98 THR A C 1
ATOM 789 O O . THR A 1 98 ? 7.515 13.974 -10.479 1.00 94.94 98 THR A O 1
ATOM 792 N N . ASP A 1 99 ? 6.489 15.927 -10.068 1.00 93.88 99 ASP A N 1
ATOM 793 C CA . ASP A 1 99 ? 6.416 15.769 -8.608 1.00 93.88 99 ASP A CA 1
ATOM 794 C C . ASP A 1 99 ? 5.076 15.186 -8.134 1.00 93.88 99 ASP A C 1
ATOM 796 O O . ASP A 1 99 ? 4.908 14.943 -6.940 1.00 93.88 99 ASP A O 1
ATOM 800 N N . GLU A 1 100 ? 4.130 14.942 -9.046 1.00 96.06 100 GLU A N 1
ATOM 801 C CA . GLU A 1 100 ? 2.906 14.203 -8.740 1.00 96.06 100 GLU A CA 1
ATOM 802 C C . GLU A 1 100 ? 3.230 12.716 -8.602 1.00 96.06 100 GLU A C 1
ATOM 804 O O . GLU A 1 100 ? 4.027 12.165 -9.369 1.00 96.06 100 GLU A O 1
ATOM 809 N N . TYR A 1 101 ? 2.624 12.059 -7.614 1.00 95.75 101 TYR A N 1
ATOM 810 C CA . TYR A 1 101 ? 2.913 10.665 -7.313 1.00 95.75 101 TYR A CA 1
ATOM 811 C C . TYR A 1 101 ? 1.713 9.915 -6.744 1.00 95.75 101 TYR A C 1
ATOM 813 O O . TYR A 1 101 ? 0.781 10.509 -6.202 1.00 95.75 101 TYR A O 1
ATOM 821 N N . LEU A 1 102 ? 1.799 8.590 -6.821 1.00 96.06 102 LEU A N 1
ATOM 822 C CA . LEU A 1 102 ? 0.927 7.641 -6.141 1.00 96.06 102 LEU A CA 1
ATOM 823 C C . LEU A 1 102 ? 1.713 6.871 -5.079 1.00 96.06 102 LEU A C 1
ATOM 825 O O . LEU A 1 102 ? 2.921 6.667 -5.223 1.00 96.06 102 LEU A O 1
ATOM 829 N N . ASN A 1 103 ? 1.027 6.425 -4.024 1.00 94.31 103 ASN A N 1
ATOM 830 C CA . ASN A 1 103 ? 1.598 5.460 -3.087 1.00 94.31 103 ASN A CA 1
ATOM 831 C C . ASN A 1 103 ? 1.838 4.133 -3.823 1.00 94.31 103 ASN A C 1
ATOM 833 O O . ASN A 1 103 ? 0.894 3.540 -4.348 1.00 94.31 103 ASN A O 1
ATOM 837 N N . ALA A 1 104 ? 3.091 3.674 -3.860 1.00 94.31 104 ALA A N 1
ATOM 838 C CA . ALA A 1 104 ? 3.470 2.473 -4.597 1.00 94.31 104 ALA A CA 1
ATOM 839 C C . ALA A 1 104 ? 2.826 1.193 -4.037 1.00 94.31 104 ALA A C 1
ATOM 841 O O . ALA A 1 104 ? 2.579 0.264 -4.804 1.00 94.31 104 ALA A O 1
ATOM 842 N N . ASP A 1 105 ? 2.512 1.159 -2.737 1.00 93.75 105 ASP A N 1
ATOM 843 C CA . ASP A 1 105 ? 1.856 0.013 -2.091 1.00 93.75 105 ASP A CA 1
ATOM 844 C C . ASP A 1 105 ? 0.409 -0.193 -2.565 1.00 93.75 105 ASP A C 1
ATOM 846 O O . ASP A 1 105 ? -0.110 -1.299 -2.465 1.00 93.75 105 ASP A O 1
ATOM 850 N N . LEU A 1 106 ? -0.225 0.857 -3.101 1.00 96.25 106 LEU A N 1
ATOM 851 C CA . LEU A 1 106 ? -1.614 0.845 -3.582 1.00 96.25 106 LEU A CA 1
ATOM 852 C C . LEU A 1 106 ? -1.706 0.833 -5.115 1.00 96.25 106 LEU A C 1
ATOM 854 O O . LEU A 1 106 ? -2.773 1.051 -5.686 1.00 96.25 106 LEU A O 1
ATOM 858 N N . CYS A 1 107 ? -0.576 0.642 -5.797 1.00 96.88 107 CYS A N 1
ATOM 859 C CA . CYS A 1 107 ? -0.525 0.558 -7.249 1.00 96.88 107 CYS A CA 1
ATOM 860 C C . CYS A 1 107 ? -0.495 -0.904 -7.686 1.00 96.88 107 CYS A C 1
ATOM 862 O O . CYS A 1 107 ? 0.385 -1.672 -7.289 1.00 96.88 107 CYS A O 1
ATOM 864 N N . TYR A 1 108 ? -1.409 -1.257 -8.577 1.00 97.31 108 TYR A N 1
ATOM 865 C CA . TYR A 1 108 ? -1.570 -2.603 -9.100 1.00 97.31 108 TYR A CA 1
ATOM 866 C C . TYR A 1 108 ? -1.578 -2.592 -10.623 1.00 97.31 108 TYR A C 1
ATOM 868 O O . TYR A 1 108 ? -1.919 -1.584 -11.225 1.00 97.31 108 TYR A O 1
ATOM 876 N N . ILE A 1 109 ? -1.212 -3.699 -11.258 1.00 97.19 109 ILE A N 1
ATOM 877 C CA . ILE A 1 109 ? -1.364 -3.896 -12.700 1.00 97.19 109 ILE A CA 1
ATOM 878 C C . ILE A 1 109 ? -2.423 -4.958 -12.978 1.00 97.19 109 ILE A C 1
ATOM 880 O O . ILE A 1 109 ? -2.453 -5.994 -12.311 1.00 97.19 109 ILE A O 1
ATOM 884 N N . ASP A 1 110 ? -3.297 -4.695 -13.944 1.00 96.88 110 ASP A N 1
ATOM 885 C CA . ASP A 1 110 ? -4.300 -5.659 -14.399 1.00 96.88 110 ASP A CA 1
ATOM 886 C C . ASP A 1 110 ? -3.698 -6.717 -15.340 1.00 96.88 110 ASP A C 1
ATOM 888 O O . ASP A 1 110 ? -2.522 -6.672 -15.706 1.00 96.88 110 ASP A O 1
ATOM 892 N N . GLY A 1 111 ? -4.518 -7.675 -15.778 1.00 93.69 111 GLY A N 1
ATOM 893 C CA . GLY A 1 111 ? -4.098 -8.715 -16.725 1.00 93.69 111 GLY A CA 1
ATOM 894 C C . GLY A 1 111 ? -3.695 -8.213 -18.121 1.00 93.69 111 GLY A C 1
ATOM 895 O O . GLY A 1 111 ? -3.090 -8.973 -18.877 1.00 93.69 111 GLY A O 1
ATOM 896 N N . ASN A 1 112 ? -4.004 -6.960 -18.469 1.00 94.69 112 ASN A N 1
ATOM 897 C CA . ASN A 1 112 ? -3.563 -6.312 -19.707 1.00 94.69 112 ASN A CA 1
ATOM 898 C C . ASN A 1 112 ? -2.257 -5.518 -19.516 1.00 94.69 112 ASN A C 1
ATOM 900 O O . ASN A 1 112 ? -1.702 -5.019 -20.494 1.00 94.69 112 ASN A O 1
ATOM 904 N N . GLY A 1 113 ? -1.754 -5.419 -18.281 1.00 95.06 113 GLY A N 1
ATOM 905 C CA . GLY A 1 113 ? -0.540 -4.690 -17.933 1.00 95.06 113 GLY A CA 1
ATOM 906 C C . GLY A 1 113 ? -0.750 -3.205 -17.641 1.00 95.06 113 GLY A C 1
ATOM 907 O O . GLY A 1 113 ? 0.244 -2.480 -17.548 1.00 95.06 113 GLY A O 1
ATOM 908 N N . TYR A 1 114 ? -1.994 -2.741 -17.493 1.00 97.12 114 TYR A N 1
ATOM 909 C CA . TYR A 1 114 ? -2.277 -1.348 -17.150 1.00 97.12 114 TYR A CA 1
ATOM 910 C C . TYR A 1 114 ? -2.270 -1.131 -15.644 1.00 97.12 114 TYR A C 1
ATOM 912 O O . TYR A 1 114 ? -2.775 -1.959 -14.890 1.00 97.12 114 TYR A O 1
ATOM 920 N N . LEU A 1 115 ? -1.697 -0.006 -15.216 1.00 97.94 115 LEU A N 1
ATOM 921 C CA . LEU A 1 115 ? -1.652 0.395 -13.817 1.00 97.94 115 LEU A CA 1
ATOM 922 C C . LEU A 1 115 ? -3.000 0.959 -13.355 1.00 97.94 115 LEU A C 1
ATOM 924 O O . LEU A 1 115 ? -3.571 1.841 -13.997 1.00 97.94 115 LEU A O 1
ATOM 928 N N . HIS A 1 116 ? -3.426 0.499 -12.184 1.00 97.94 116 HIS A N 1
ATOM 929 C CA . HIS A 1 116 ? -4.595 0.924 -11.426 1.00 97.94 116 HIS A CA 1
ATOM 930 C C . HIS A 1 116 ? -4.166 1.349 -10.022 1.00 97.94 116 HIS A C 1
ATOM 932 O O . HIS A 1 116 ? -3.215 0.805 -9.455 1.00 97.94 116 HIS A O 1
ATOM 938 N N . TYR A 1 117 ? -4.860 2.339 -9.470 1.00 97.75 117 TYR A N 1
ATOM 939 C CA . TYR A 1 117 ? -4.623 2.835 -8.119 1.00 97.75 117 TYR A CA 1
ATOM 940 C C . TYR A 1 117 ? -5.820 2.497 -7.237 1.00 97.75 117 TYR A C 1
ATOM 942 O O . TYR A 1 117 ? -6.931 2.930 -7.532 1.00 97.75 117 TYR A O 1
ATOM 950 N N . ASP A 1 118 ? -5.573 1.739 -6.175 1.00 97.31 118 ASP A N 1
ATOM 951 C CA . ASP A 1 118 ? -6.579 1.291 -5.213 1.00 97.31 118 ASP A CA 1
ATOM 952 C C . ASP A 1 118 ? -6.751 2.337 -4.101 1.00 97.31 118 ASP A C 1
ATOM 954 O O . ASP A 1 118 ? -6.108 2.285 -3.049 1.00 97.31 118 ASP A O 1
ATOM 958 N N . ASP A 1 119 ? -7.561 3.364 -4.362 1.00 94.75 119 ASP A N 1
ATOM 959 C CA . ASP A 1 119 ? -7.771 4.470 -3.423 1.00 94.75 119 ASP A CA 1
ATOM 960 C C . ASP A 1 119 ? -8.820 4.179 -2.336 1.00 94.75 119 ASP A C 1
ATOM 962 O O . ASP A 1 119 ? -8.898 4.923 -1.345 1.00 94.75 119 ASP A O 1
ATOM 966 N N . ASP A 1 120 ? -9.599 3.106 -2.497 1.00 95.50 120 ASP A N 1
ATOM 967 C CA . ASP A 1 120 ? -10.615 2.634 -1.556 1.00 95.50 120 ASP A CA 1
ATOM 968 C C . ASP A 1 120 ? -10.205 1.377 -0.765 1.00 95.50 120 ASP A C 1
ATOM 970 O O . ASP A 1 120 ? -10.918 0.964 0.165 1.00 95.50 120 ASP A O 1
ATOM 974 N N . LEU A 1 121 ? -9.009 0.848 -1.048 1.00 96.25 121 LEU A N 1
ATOM 975 C CA 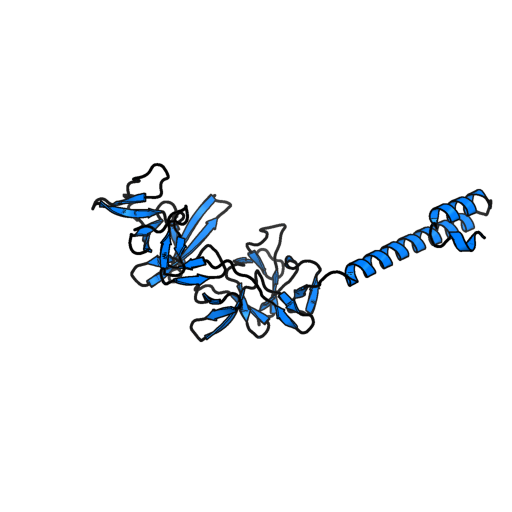. LEU A 1 121 ? -8.378 -0.281 -0.363 1.00 96.25 121 LEU A CA 1
ATOM 976 C C . LEU A 1 121 ? -9.229 -1.550 -0.481 1.00 96.25 121 LEU A C 1
ATOM 978 O O . LEU A 1 121 ? -9.470 -2.244 0.515 1.00 96.25 121 LEU A O 1
ATOM 982 N N . SER A 1 122 ? -9.818 -1.766 -1.653 1.00 96.12 122 SER A N 1
ATOM 983 C CA . SER A 1 122 ? -10.672 -2.912 -1.984 1.00 96.12 122 SER A CA 1
ATOM 984 C C . SER A 1 122 ? -9.865 -4.120 -2.460 1.00 96.12 122 SER A C 1
ATOM 986 O O . SER A 1 122 ? -10.286 -5.259 -2.242 1.00 96.12 122 SER A O 1
ATOM 988 N N . ILE A 1 123 ? -8.672 -3.899 -3.019 1.00 97.44 123 ILE A N 1
ATOM 989 C CA . ILE A 1 123 ? -7.839 -4.966 -3.568 1.00 97.44 123 ILE A CA 1
ATOM 990 C C . ILE A 1 123 ? -7.097 -5.684 -2.436 1.00 97.44 123 ILE A C 1
ATOM 992 O O . ILE A 1 123 ? -6.291 -5.110 -1.702 1.00 97.44 123 ILE A O 1
ATOM 996 N N . THR A 1 124 ? -7.334 -6.992 -2.326 1.00 97.00 124 THR A N 1
ATOM 997 C CA . THR A 1 124 ? -6.724 -7.861 -1.308 1.00 97.00 124 THR A CA 1
ATOM 998 C C . THR A 1 124 ? -5.892 -8.962 -1.955 1.00 97.00 124 THR A C 1
ATOM 1000 O O . THR A 1 124 ? -6.143 -9.385 -3.084 1.00 97.00 124 THR A O 1
ATOM 1003 N N . ALA A 1 125 ? -4.873 -9.453 -1.256 1.00 95.69 125 ALA A N 1
ATOM 1004 C CA . ALA A 1 125 ? -4.098 -10.599 -1.704 1.00 95.69 125 ALA A CA 1
ATOM 1005 C C . ALA A 1 125 ? -4.962 -11.865 -1.641 1.00 95.69 125 ALA A C 1
ATOM 1007 O O . ALA A 1 125 ? -5.467 -12.248 -0.583 1.00 95.69 125 ALA A O 1
ATOM 1008 N 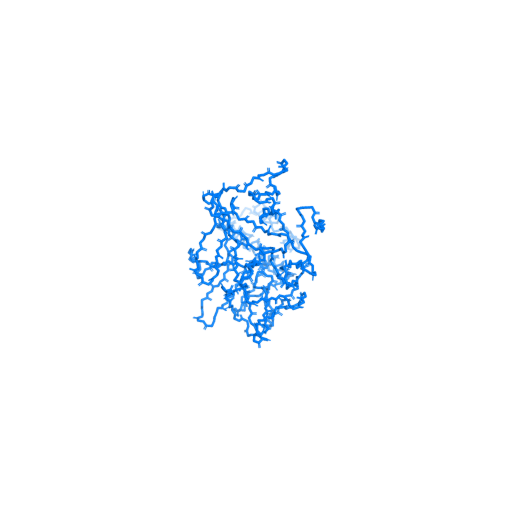N . LYS A 1 126 ? -5.097 -12.545 -2.780 1.00 94.25 126 LYS A N 1
ATOM 1009 C CA . LYS A 1 126 ? -5.757 -13.851 -2.853 1.00 94.25 126 LYS A CA 1
ATOM 1010 C C . LYS A 1 126 ? -4.814 -14.954 -2.382 1.00 94.25 126 LYS A C 1
ATOM 1012 O O . LYS A 1 126 ? -5.218 -15.869 -1.667 1.00 94.25 126 LYS A O 1
ATOM 1017 N N . ASP A 1 127 ? -3.565 -14.855 -2.815 1.00 90.00 127 ASP A N 1
ATOM 1018 C CA . ASP A 1 127 ? -2.444 -15.705 -2.446 1.00 90.00 127 ASP A CA 1
ATOM 1019 C C . ASP A 1 127 ? -1.127 -14.966 -2.754 1.00 90.00 127 ASP A C 1
ATOM 1021 O O . ASP A 1 127 ? -1.117 -13.777 -3.064 1.00 90.00 127 ASP A O 1
ATOM 1025 N N . GLU A 1 128 ? 0.001 -15.666 -2.660 1.00 88.25 128 GLU A N 1
ATOM 1026 C CA . GLU A 1 128 ? 1.351 -15.129 -2.894 1.00 88.25 128 GLU A CA 1
ATOM 1027 C C . GLU A 1 128 ? 1.632 -14.753 -4.364 1.00 88.25 128 GLU A C 1
ATOM 1029 O O . GLU A 1 128 ? 2.714 -14.270 -4.696 1.00 88.25 128 GLU A O 1
ATOM 1034 N N . THR A 1 129 ? 0.687 -15.019 -5.269 1.00 90.44 129 THR A N 1
ATOM 1035 C CA . THR A 1 129 ? 0.871 -14.880 -6.718 1.00 90.44 129 THR A CA 1
ATOM 1036 C C . THR A 1 129 ? -0.068 -13.866 -7.359 1.00 90.44 129 THR A C 1
ATOM 1038 O O . THR A 1 129 ? 0.163 -13.486 -8.508 1.00 90.44 129 THR A O 1
ATOM 1041 N N . CYS A 1 130 ? -1.116 -13.417 -6.661 1.00 93.81 130 CYS A N 1
ATOM 1042 C CA . CYS A 1 130 ? -2.031 -12.403 -7.179 1.00 93.81 130 CYS A CA 1
ATOM 1043 C C . CYS A 1 130 ? -2.910 -11.754 -6.103 1.00 93.81 130 CYS A C 1
ATOM 1045 O O . CYS A 1 130 ? -3.148 -12.300 -5.020 1.00 93.81 130 CYS A O 1
ATOM 1047 N N . CYS A 1 131 ? -3.460 -10.602 -6.471 1.00 96.44 131 CYS A N 1
ATOM 1048 C CA . CYS A 1 131 ? -4.494 -9.896 -5.738 1.00 96.44 131 CYS A CA 1
ATOM 1049 C C . CYS A 1 131 ? -5.834 -9.968 -6.476 1.00 96.44 131 CYS A C 1
ATOM 1051 O O . CYS A 1 131 ? -5.891 -10.259 -7.676 1.00 96.44 131 CYS A O 1
ATOM 1053 N N . VAL A 1 132 ? -6.912 -9.723 -5.742 1.00 97.31 132 VAL A N 1
ATOM 1054 C CA . VAL A 1 132 ? -8.283 -9.746 -6.237 1.00 97.31 132 VAL A CA 1
ATOM 1055 C C . VAL A 1 132 ? -9.076 -8.581 -5.651 1.00 97.31 132 VAL A C 1
ATOM 1057 O O . VAL A 1 132 ? -8.909 -8.237 -4.481 1.00 97.31 132 VAL A O 1
ATOM 1060 N N . ASP A 1 133 ? -9.920 -7.990 -6.483 1.00 97.44 133 ASP A N 1
ATOM 1061 C CA . ASP A 1 133 ? -10.874 -6.943 -6.108 1.00 97.44 133 ASP A CA 1
ATOM 1062 C C . ASP A 1 133 ? -12.257 -7.553 -5.783 1.00 97.44 133 ASP A C 1
ATOM 1064 O O . ASP A 1 133 ? -12.505 -8.743 -6.016 1.00 97.44 133 ASP A O 1
ATOM 1068 N N . GLU A 1 134 ? -13.183 -6.761 -5.246 1.00 94.94 134 GLU A N 1
ATOM 1069 C CA . GLU A 1 134 ? -14.530 -7.171 -4.837 1.00 94.94 134 GLU A CA 1
ATOM 1070 C C . GLU A 1 134 ? -15.358 -7.751 -5.997 1.00 94.94 134 GLU A C 1
ATOM 1072 O O . GLU A 1 134 ? -16.207 -8.623 -5.787 1.00 94.94 134 GLU A O 1
ATOM 1077 N N . ASP A 1 135 ? -15.095 -7.312 -7.231 1.00 95.62 135 ASP A N 1
ATOM 1078 C CA . ASP A 1 135 ? -15.748 -7.813 -8.445 1.00 95.62 135 ASP A CA 1
ATOM 1079 C C . ASP A 1 135 ? -15.123 -9.112 -9.003 1.00 95.62 135 ASP A C 1
ATOM 1081 O O . ASP A 1 135 ? -15.661 -9.718 -9.936 1.00 95.62 135 ASP A O 1
ATOM 1085 N N . GLY A 1 136 ? -14.018 -9.577 -8.409 1.00 95.62 136 GLY A N 1
ATOM 1086 C CA . GLY A 1 136 ? -13.270 -10.762 -8.824 1.00 95.62 136 GLY A CA 1
ATOM 1087 C C . GLY A 1 136 ? -12.171 -10.508 -9.862 1.00 95.62 136 GLY A C 1
ATOM 1088 O O . GLY A 1 136 ? -11.532 -11.472 -10.300 1.00 95.62 136 GLY A O 1
ATOM 1089 N N . SER A 1 137 ? -11.935 -9.255 -10.256 1.00 97.00 137 SER A N 1
ATOM 1090 C CA . SER A 1 137 ? -10.837 -8.865 -11.143 1.00 97.00 137 SER A CA 1
ATOM 1091 C C . SER A 1 137 ? -9.480 -9.180 -10.512 1.00 97.00 137 SER A C 1
ATOM 1093 O O . SER A 1 137 ? -9.288 -9.023 -9.308 1.00 97.00 137 SER A O 1
ATOM 1095 N N . ILE A 1 138 ? -8.542 -9.669 -11.330 1.00 96.81 138 ILE A N 1
ATOM 1096 C CA . ILE A 1 138 ? -7.211 -10.105 -10.885 1.00 96.81 138 ILE A CA 1
ATOM 1097 C C . ILE A 1 138 ? -6.193 -9.003 -11.145 1.00 96.81 138 ILE A C 1
ATOM 1099 O O . ILE A 1 138 ? -6.112 -8.468 -12.252 1.00 96.81 138 ILE A O 1
ATOM 1103 N N . TYR A 1 139 ? -5.365 -8.760 -10.136 1.00 97.25 139 TYR A N 1
ATOM 1104 C CA . TYR A 1 139 ? -4.351 -7.722 -10.131 1.00 97.25 139 TYR A CA 1
ATOM 1105 C C . TYR A 1 139 ? -3.009 -8.244 -9.611 1.00 97.25 139 TYR A C 1
ATOM 1107 O O . TYR A 1 139 ? -2.943 -9.243 -8.890 1.00 97.25 139 TYR A O 1
ATOM 1115 N N . TYR A 1 140 ? -1.932 -7.536 -9.941 1.00 95.94 140 TYR A N 1
ATOM 1116 C CA . TYR A 1 140 ? -0.582 -7.813 -9.449 1.00 95.94 140 TYR A CA 1
ATOM 1117 C C . TYR A 1 140 ? 0.023 -6.544 -8.834 1.00 95.94 140 TYR A C 1
ATOM 1119 O O . TYR A 1 140 ? -0.090 -5.483 -9.443 1.00 95.94 140 TYR A O 1
ATOM 1127 N N . PRO A 1 141 ? 0.676 -6.594 -7.660 1.00 95.12 141 PRO A N 1
ATOM 1128 C CA . PRO A 1 141 ? 1.260 -5.401 -7.045 1.00 95.12 141 PRO A CA 1
ATOM 1129 C C . PRO A 1 141 ? 2.382 -4.813 -7.907 1.00 95.12 141 PRO A C 1
ATOM 1131 O O . PRO A 1 141 ? 3.421 -5.449 -8.107 1.00 95.12 141 PRO A O 1
ATOM 1134 N N . ALA A 1 142 ? 2.216 -3.577 -8.379 1.00 94.75 142 ALA A N 1
ATOM 1135 C CA . ALA A 1 142 ? 3.154 -2.942 -9.307 1.00 94.75 142 ALA A CA 1
ATOM 1136 C C . ALA A 1 142 ? 4.555 -2.779 -8.692 1.00 94.75 142 ALA A C 1
ATOM 1138 O O . ALA A 1 142 ? 5.558 -2.964 -9.373 1.00 94.75 142 ALA A O 1
ATOM 1139 N N . LYS A 1 143 ? 4.639 -2.525 -7.379 1.00 91.25 143 LYS A N 1
ATOM 1140 C CA . LYS A 1 143 ? 5.904 -2.397 -6.630 1.00 91.25 143 LYS A CA 1
ATOM 1141 C C . LYS A 1 143 ? 6.845 -3.599 -6.785 1.00 91.25 143 LYS A C 1
ATOM 1143 O O . LYS A 1 143 ? 8.060 -3.441 -6.685 1.00 91.25 143 LYS A O 1
ATOM 1148 N N . TYR A 1 144 ? 6.289 -4.787 -7.016 1.00 90.19 144 TYR A N 1
ATOM 1149 C CA . TYR A 1 144 ? 7.025 -6.051 -7.080 1.00 90.19 144 TYR A CA 1
ATOM 1150 C C . TYR A 1 144 ? 6.899 -6.751 -8.436 1.00 90.19 144 TYR A C 1
ATOM 1152 O O . TYR A 1 144 ? 7.408 -7.861 -8.600 1.00 90.19 144 TYR A O 1
ATOM 1160 N N . ALA A 1 145 ? 6.203 -6.133 -9.387 1.00 92.88 145 ALA A N 1
ATOM 1161 C CA . ALA A 1 145 ? 5.940 -6.714 -10.688 1.00 92.88 145 ALA A CA 1
ATOM 1162 C C . ALA A 1 145 ? 6.867 -6.140 -11.762 1.00 92.88 145 ALA A C 1
ATOM 1164 O O . ALA A 1 145 ? 7.391 -5.033 -11.659 1.00 92.88 145 ALA A O 1
ATOM 1165 N N . TYR A 1 146 ? 7.052 -6.910 -12.824 1.00 94.19 146 TYR A N 1
ATOM 1166 C CA . TYR A 1 146 ? 7.704 -6.478 -14.053 1.00 94.19 146 TYR A CA 1
ATOM 1167 C C . TYR A 1 146 ? 7.167 -7.285 -15.228 1.00 94.19 146 TYR A C 1
ATOM 1169 O O . TYR A 1 146 ? 6.434 -8.258 -15.053 1.00 94.19 146 TYR A O 1
ATOM 1177 N N . PHE A 1 147 ? 7.541 -6.894 -16.439 1.00 95.31 147 PHE A N 1
ATOM 1178 C CA . PHE A 1 147 ? 7.147 -7.606 -17.644 1.00 95.31 147 PHE A CA 1
ATOM 1179 C C . PHE A 1 147 ? 8.286 -8.502 -18.130 1.00 95.31 147 PHE A C 1
ATOM 1181 O O . PHE A 1 147 ? 9.472 -8.180 -18.012 1.00 95.31 147 PHE A O 1
ATOM 1188 N N . ASN A 1 148 ? 7.924 -9.639 -18.707 1.00 92.94 148 ASN A N 1
ATOM 1189 C CA . ASN A 1 148 ? 8.817 -10.443 -19.521 1.00 92.94 148 ASN A CA 1
ATOM 1190 C C . ASN A 1 148 ? 8.958 -9.806 -20.912 1.00 92.94 148 ASN A C 1
ATOM 1192 O O . ASN A 1 148 ? 8.175 -8.950 -21.324 1.00 92.94 148 ASN A O 1
ATOM 1196 N N . LYS A 1 149 ? 9.935 -10.276 -21.693 1.00 91.88 149 LYS A N 1
ATOM 1197 C CA . LYS A 1 149 ? 10.181 -9.782 -23.059 1.00 91.88 149 LYS A CA 1
ATOM 1198 C C . LYS A 1 149 ? 8.971 -9.916 -23.996 1.00 91.88 149 LYS A C 1
ATOM 1200 O O . LYS A 1 149 ? 8.866 -9.172 -24.967 1.00 91.88 149 LYS A O 1
ATOM 1205 N N . ASP A 1 150 ? 8.112 -10.902 -23.755 1.00 92.31 150 ASP A N 1
ATOM 1206 C CA . ASP A 1 150 ? 6.894 -11.146 -24.532 1.00 92.31 150 ASP A CA 1
ATOM 1207 C C . ASP A 1 150 ? 5.683 -10.329 -24.047 1.00 92.31 150 ASP A C 1
ATOM 1209 O O . ASP A 1 150 ? 4.602 -10.461 -24.616 1.00 92.31 150 ASP A O 1
ATOM 1213 N N . GLY A 1 151 ? 5.867 -9.482 -23.029 1.00 90.56 151 GLY A N 1
ATOM 1214 C CA . GLY A 1 151 ? 4.821 -8.660 -22.424 1.00 90.56 151 GLY A CA 1
ATOM 1215 C C . GLY A 1 151 ? 4.017 -9.368 -21.333 1.00 90.56 151 GLY A C 1
ATOM 1216 O O . GLY A 1 151 ? 3.158 -8.737 -20.727 1.00 90.56 151 GLY A O 1
ATOM 1217 N N . SER A 1 152 ? 4.279 -10.649 -21.043 1.00 92.94 152 SER A N 1
ATOM 1218 C CA . SER A 1 152 ? 3.625 -11.327 -19.919 1.00 92.94 152 SER A CA 1
ATOM 1219 C C . SER A 1 152 ? 4.099 -10.770 -18.575 1.00 92.94 152 SER A C 1
ATOM 1221 O O . SER A 1 152 ? 5.260 -10.392 -18.419 1.00 92.94 152 SER A O 1
ATOM 1223 N N . ILE A 1 153 ? 3.199 -10.728 -17.596 1.00 94.31 153 ILE A N 1
ATOM 1224 C CA . ILE A 1 153 ? 3.479 -10.188 -16.263 1.00 94.31 153 ILE A CA 1
ATOM 1225 C C . ILE A 1 153 ? 4.236 -11.225 -15.431 1.00 94.31 153 ILE A C 1
ATOM 1227 O O . ILE A 1 153 ? 3.881 -12.405 -15.404 1.00 94.31 153 ILE A O 1
ATOM 1231 N N . ASN A 1 154 ? 5.271 -10.772 -14.733 1.00 92.25 154 ASN A N 1
ATOM 1232 C CA . ASN A 1 154 ? 5.992 -11.530 -13.729 1.00 92.25 154 ASN A CA 1
ATOM 1233 C C . ASN A 1 154 ? 5.798 -10.867 -12.363 1.00 92.25 154 ASN A C 1
ATOM 1235 O O . ASN A 1 154 ? 6.094 -9.685 -12.183 1.00 92.25 154 ASN A O 1
ATOM 1239 N N . TYR A 1 155 ? 5.303 -11.647 -11.410 1.00 89.56 155 TYR A N 1
ATOM 1240 C CA . TYR A 1 155 ? 5.201 -11.271 -10.011 1.00 89.56 155 TYR A CA 1
ATOM 1241 C C . TYR A 1 155 ? 5.421 -12.520 -9.159 1.00 89.56 155 TYR A C 1
ATOM 1243 O O . TYR A 1 155 ? 4.832 -13.574 -9.406 1.00 89.56 155 TYR A O 1
ATOM 1251 N N . ASN A 1 156 ? 6.302 -12.401 -8.171 1.00 72.94 156 ASN A N 1
ATOM 1252 C CA . ASN A 1 156 ? 6.509 -13.405 -7.141 1.00 72.94 156 ASN A CA 1
ATOM 1253 C C . ASN A 1 156 ? 6.984 -12.689 -5.879 1.00 72.94 156 ASN A C 1
ATOM 1255 O O . ASN A 1 156 ? 8.127 -12.230 -5.810 1.00 72.94 156 ASN A O 1
ATOM 1259 N N . GLY A 1 157 ? 6.111 -12.565 -4.890 1.00 70.44 157 GLY A N 1
ATOM 1260 C CA . GLY A 1 157 ? 6.490 -11.992 -3.612 1.00 70.44 157 GLY A CA 1
ATOM 1261 C C . GLY A 1 157 ? 5.509 -12.400 -2.534 1.00 70.44 157 GLY A C 1
ATOM 1262 O O . GLY A 1 157 ? 4.309 -12.366 -2.763 1.00 70.44 157 GLY A O 1
ATOM 1263 N N . ALA A 1 158 ? 6.005 -12.736 -1.343 1.00 68.06 158 ALA A N 1
ATOM 1264 C CA . ALA A 1 158 ? 5.126 -12.855 -0.190 1.00 68.06 158 ALA A CA 1
ATOM 1265 C C . ALA A 1 158 ? 5.839 -12.611 1.138 1.00 68.06 158 ALA A C 1
ATOM 1267 O O . ALA A 1 158 ? 6.458 -13.494 1.730 1.00 68.06 158 ALA A O 1
ATOM 1268 N N . VAL A 1 159 ? 5.650 -11.397 1.645 1.00 84.69 159 VAL A N 1
ATOM 1269 C CA . VAL A 1 159 ? 5.319 -11.207 3.055 1.00 84.69 159 VAL A CA 1
ATOM 1270 C C . VAL A 1 159 ? 3.920 -10.605 3.057 1.00 84.69 159 VAL A C 1
ATOM 1272 O O . VAL A 1 159 ? 3.715 -9.532 2.499 1.00 84.69 159 VAL A O 1
ATOM 1275 N N . LEU A 1 160 ? 2.953 -11.334 3.613 1.00 93.19 160 LEU A N 1
ATOM 1276 C CA . LEU A 1 160 ? 1.567 -10.882 3.711 1.00 93.19 160 LEU A CA 1
ATOM 1277 C C . LEU A 1 160 ? 1.319 -10.272 5.085 1.00 93.19 160 LEU A C 1
ATOM 1279 O O . LEU A 1 160 ? 1.735 -10.834 6.102 1.00 93.19 160 LEU A O 1
ATOM 1283 N N . SER A 1 161 ? 0.602 -9.155 5.094 1.00 95.00 161 SER A N 1
ATOM 1284 C CA . SER A 1 161 ? 0.053 -8.539 6.302 1.00 95.00 161 SER A CA 1
ATOM 1285 C C . SER A 1 161 ? -1.463 -8.659 6.289 1.00 95.00 161 SER A C 1
ATOM 1287 O O . SER A 1 161 ? -2.061 -8.755 5.220 1.00 95.00 161 SER A O 1
ATOM 1289 N N . TYR A 1 162 ? -2.085 -8.695 7.464 1.00 96.88 162 TYR A N 1
ATOM 1290 C CA . TYR A 1 162 ? -3.501 -9.028 7.596 1.00 96.88 162 TYR A CA 1
ATOM 1291 C C . TYR A 1 162 ? -4.259 -7.939 8.339 1.00 96.88 162 TYR A C 1
ATOM 1293 O O . TYR A 1 162 ? -3.703 -7.326 9.249 1.00 96.88 162 TYR A O 1
ATOM 1301 N N . ASP A 1 163 ? -5.521 -7.730 7.971 1.00 97.19 163 ASP A N 1
ATOM 1302 C CA . ASP A 1 163 ? -6.444 -6.874 8.720 1.00 97.19 163 ASP A CA 1
ATOM 1303 C C . ASP A 1 163 ? -7.242 -7.651 9.786 1.00 97.19 163 ASP A C 1
ATOM 1305 O O . ASP A 1 163 ? -7.094 -8.863 9.974 1.00 97.19 163 ASP A O 1
ATOM 1309 N N . ARG A 1 164 ? -8.138 -6.944 10.487 1.00 95.88 164 ARG A N 1
ATOM 1310 C CA . ARG A 1 164 ? -9.012 -7.507 11.532 1.00 95.88 164 ARG A CA 1
ATOM 1311 C C . ARG A 1 164 ? -9.920 -8.628 11.026 1.00 95.88 164 ARG A C 1
ATOM 1313 O O . ARG A 1 164 ? -10.309 -9.487 11.817 1.00 95.88 164 ARG A O 1
ATOM 1320 N N . PHE A 1 165 ? -10.265 -8.649 9.745 1.00 96.56 165 PHE A N 1
ATOM 1321 C CA . PHE A 1 165 ? -11.103 -9.693 9.155 1.00 96.56 165 PHE A CA 1
ATOM 1322 C C . PHE A 1 165 ? -10.282 -10.862 8.598 1.00 96.56 165 PHE A C 1
ATOM 1324 O O . PHE A 1 165 ? -10.859 -11.861 8.174 1.00 96.56 165 PHE A O 1
ATOM 1331 N N . GLY A 1 166 ? -8.950 -10.774 8.657 1.00 96.50 166 GLY A N 1
ATOM 1332 C CA . GLY A 1 166 ? -8.040 -11.770 8.106 1.00 96.50 166 GLY A CA 1
ATOM 1333 C C . GLY A 1 166 ? -7.831 -11.626 6.599 1.00 96.50 166 GLY A C 1
ATOM 1334 O O . GLY A 1 166 ? -7.261 -12.534 5.994 1.00 96.50 166 GLY A O 1
ATOM 1335 N N . ASN A 1 167 ? -8.255 -10.512 5.988 1.00 97.00 167 ASN A N 1
ATOM 1336 C CA . ASN A 1 167 ? -7.907 -10.241 4.597 1.00 97.00 167 ASN A CA 1
ATOM 1337 C C . ASN A 1 167 ? -6.410 -9.959 4.515 1.00 97.00 167 ASN A C 1
ATOM 1339 O O . ASN A 1 167 ? -5.862 -9.248 5.360 1.00 97.00 167 ASN A O 1
ATOM 1343 N N . ALA A 1 168 ? -5.759 -10.531 3.509 1.00 96.56 168 ALA A N 1
ATOM 1344 C CA . ALA A 1 168 ? -4.333 -10.371 3.296 1.00 96.56 168 ALA A CA 1
ATOM 1345 C C . ALA A 1 168 ? -4.048 -9.185 2.369 1.00 96.56 168 ALA A C 1
ATOM 1347 O O . ALA A 1 168 ? -4.810 -8.905 1.448 1.00 96.56 168 ALA A O 1
ATOM 1348 N N . TYR A 1 169 ? -2.910 -8.532 2.575 1.00 95.88 169 TYR A N 1
ATOM 1349 C CA . TYR A 1 169 ? -2.404 -7.439 1.753 1.00 95.88 169 TYR A CA 1
ATOM 1350 C C . TYR A 1 169 ? -0.908 -7.629 1.523 1.00 95.88 169 TYR A C 1
ATOM 1352 O O . TYR A 1 169 ? -0.195 -8.210 2.349 1.00 95.88 169 TYR A O 1
ATOM 1360 N N . THR A 1 170 ? -0.419 -7.101 0.407 1.00 94.06 170 THR A N 1
ATOM 1361 C CA . THR A 1 170 ? 0.994 -7.179 0.007 1.00 94.06 170 THR A CA 1
ATOM 1362 C C . THR A 1 170 ? 1.841 -6.034 0.572 1.00 94.06 170 THR A C 1
ATOM 1364 O O . THR A 1 170 ? 2.966 -5.823 0.128 1.00 94.06 170 THR A O 1
ATOM 1367 N N . TYR A 1 171 ? 1.294 -5.282 1.529 1.00 92.88 171 TYR A N 1
ATOM 1368 C CA . TYR A 1 171 ? 1.914 -4.136 2.189 1.00 92.88 171 TYR A CA 1
ATOM 1369 C C . TYR A 1 171 ? 1.606 -4.151 3.690 1.00 92.88 171 TYR A C 1
ATOM 1371 O O . TYR A 1 171 ? 0.582 -4.673 4.121 1.00 92.88 171 TYR A O 1
ATOM 1379 N N . GLU A 1 172 ? 2.498 -3.577 4.497 1.00 91.00 172 GLU A N 1
ATOM 1380 C CA . GLU A 1 172 ? 2.431 -3.674 5.965 1.00 91.00 172 GLU A CA 1
ATOM 1381 C C . GLU A 1 172 ? 1.314 -2.827 6.584 1.00 91.00 172 GLU A C 1
ATOM 1383 O O . GLU A 1 172 ? 0.685 -3.217 7.567 1.00 91.00 172 GLU A O 1
ATOM 1388 N N . ARG A 1 173 ? 1.059 -1.644 6.016 1.00 92.06 173 ARG A N 1
ATOM 1389 C CA . ARG A 1 173 ? 0.110 -0.659 6.556 1.00 92.06 173 ARG A CA 1
ATOM 1390 C C . ARG A 1 173 ? -1.319 -0.939 6.092 1.00 92.06 173 ARG A C 1
ATOM 1392 O O . ARG A 1 173 ? -1.914 -0.131 5.384 1.00 92.06 173 ARG A O 1
ATOM 1399 N N . VAL A 1 174 ? -1.836 -2.099 6.484 1.00 96.00 174 VAL A N 1
ATOM 1400 C CA . VAL A 1 174 ? -3.196 -2.574 6.175 1.00 96.00 174 VAL A CA 1
ATOM 1401 C C . VAL A 1 174 ? -4.283 -1.604 6.670 1.00 96.00 174 VAL A C 1
ATOM 1403 O O . VAL A 1 174 ? -4.044 -0.849 7.620 1.00 96.00 174 VAL A O 1
ATOM 1406 N N . PRO A 1 175 ? -5.483 -1.606 6.058 1.00 97.06 175 PRO A N 1
ATOM 1407 C CA . PRO A 1 175 ? -6.597 -0.792 6.529 1.00 97.06 175 PRO A CA 1
ATOM 1408 C C . PRO A 1 175 ? -7.072 -1.192 7.931 1.00 97.06 175 PRO A C 1
ATOM 1410 O O . PRO A 1 175 ? -7.130 -2.367 8.294 1.00 97.06 175 PRO A O 1
ATOM 1413 N N . TYR A 1 176 ? -7.478 -0.179 8.692 1.00 98.06 176 TYR A N 1
ATOM 1414 C CA . TYR A 1 176 ? -8.154 -0.307 9.981 1.00 98.06 176 TYR A CA 1
ATOM 1415 C C . TYR A 1 176 ? -9.653 -0.083 9.776 1.00 98.06 176 TYR A C 1
ATOM 1417 O O . TYR A 1 176 ? -10.053 0.620 8.848 1.00 98.06 176 TYR A O 1
ATOM 1425 N N . TYR A 1 177 ? -10.483 -0.642 10.654 1.00 98.00 177 TYR A N 1
ATOM 1426 C CA . TYR A 1 177 ? -11.939 -0.577 10.524 1.00 98.00 177 TYR A CA 1
ATOM 1427 C C . TYR A 1 177 ? -12.578 -0.087 11.812 1.00 98.00 177 TYR A C 1
ATOM 1429 O O . TYR A 1 177 ? -12.225 -0.583 12.877 1.00 98.00 177 TYR A O 1
ATOM 1437 N N . ASP A 1 178 ? -13.526 0.846 11.732 1.00 98.00 178 ASP A N 1
ATOM 1438 C CA . ASP A 1 178 ? -14.418 1.136 12.864 1.00 98.00 178 ASP A CA 1
ATOM 1439 C C . ASP A 1 178 ? -15.548 0.088 12.969 1.00 98.00 178 ASP A C 1
ATOM 1441 O O . ASP A 1 178 ? -15.743 -0.729 12.066 1.00 98.00 178 ASP A O 1
ATOM 1445 N N . GLU A 1 179 ? -16.316 0.105 14.065 1.00 96.81 179 GLU A N 1
ATOM 1446 C CA . GLU A 1 179 ? -17.441 -0.831 14.278 1.00 96.81 179 GLU A CA 1
ATOM 1447 C C . GLU A 1 179 ? -18.533 -0.736 13.195 1.00 96.81 179 GLU A C 1
ATOM 1449 O O . GLU A 1 179 ? -19.309 -1.671 13.003 1.00 96.81 179 GLU A O 1
ATOM 1454 N N . SER A 1 180 ? -18.609 0.391 12.478 1.00 96.81 180 SER A N 1
ATOM 1455 C CA . SER A 1 180 ? -19.554 0.592 11.373 1.00 96.81 180 SER A CA 1
ATOM 1456 C C . SER A 1 180 ? -19.021 0.074 10.032 1.00 96.81 180 SER A C 1
ATOM 1458 O O . SER A 1 180 ? -19.718 0.178 9.024 1.00 96.81 180 SER A O 1
ATOM 1460 N N . GLY A 1 181 ? -17.802 -0.473 10.003 1.00 96.19 181 GLY A N 1
ATOM 1461 C CA . GLY A 1 181 ? -17.152 -1.001 8.807 1.00 96.19 181 GLY A CA 1
ATOM 1462 C C . GLY A 1 181 ? -16.456 0.054 7.947 1.00 96.19 181 GLY A C 1
ATOM 1463 O O . GLY A 1 181 ? -16.053 -0.257 6.828 1.00 96.19 181 GLY A O 1
ATOM 1464 N N . ASN A 1 182 ? -16.291 1.294 8.422 1.00 97.75 182 ASN A N 1
ATOM 1465 C CA . ASN A 1 182 ? -15.555 2.292 7.650 1.00 97.75 182 ASN A CA 1
ATOM 1466 C C . ASN A 1 182 ? -14.050 2.023 7.708 1.00 97.75 182 ASN A C 1
ATOM 1468 O O . ASN A 1 182 ? -13.504 1.797 8.788 1.00 97.75 182 ASN A O 1
ATOM 1472 N N . LYS A 1 183 ? -13.387 2.135 6.553 1.00 97.56 183 LYS A N 1
ATOM 1473 C CA . LYS A 1 183 ? -11.939 1.957 6.399 1.00 97.56 183 LYS A CA 1
ATOM 1474 C C . LYS A 1 183 ? -11.151 3.212 6.774 1.00 97.56 183 LYS A C 1
ATOM 1476 O O . LYS A 1 183 ? -11.548 4.336 6.444 1.00 97.56 183 LYS A O 1
ATOM 1481 N N . TYR A 1 184 ? -9.987 2.991 7.374 1.00 98.38 184 TYR A N 1
ATOM 1482 C CA . TYR A 1 184 ? -9.002 4.002 7.734 1.00 98.38 184 TYR A CA 1
ATOM 1483 C C . TYR A 1 184 ? -7.619 3.588 7.230 1.00 98.38 184 TYR A C 1
ATOM 1485 O O . TYR A 1 184 ? -7.189 2.459 7.464 1.00 98.38 184 TYR A O 1
ATOM 1493 N N . SER A 1 185 ? -6.907 4.507 6.578 1.00 96.81 185 SER A N 1
ATOM 1494 C CA . SER A 1 185 ? -5.521 4.304 6.145 1.00 96.81 185 SER A CA 1
ATOM 1495 C C . SER A 1 185 ? -4.552 5.126 6.971 1.00 96.81 185 SER A C 1
ATOM 1497 O O . SER A 1 185 ? -4.804 6.295 7.254 1.00 96.81 185 SER A O 1
ATOM 1499 N N . TYR A 1 186 ? -3.419 4.532 7.333 1.00 96.06 186 TYR A N 1
ATOM 1500 C CA . TYR A 1 186 ? -2.341 5.272 7.971 1.00 96.06 186 TYR A CA 1
ATOM 1501 C C . TYR A 1 186 ? -1.429 5.924 6.930 1.00 96.06 186 TYR A C 1
ATOM 1503 O O . TYR A 1 186 ? -1.021 5.287 5.958 1.00 96.06 186 TYR A O 1
ATOM 1511 N N . SER A 1 187 ? -1.012 7.159 7.194 1.00 92.69 187 SER A N 1
ATOM 1512 C CA . SER A 1 187 ? 0.073 7.822 6.472 1.00 92.69 187 SER A CA 1
ATOM 1513 C C . SER A 1 187 ? 1.012 8.549 7.437 1.00 92.69 187 SER A C 1
ATOM 1515 O O . SER A 1 187 ? 0.626 8.892 8.555 1.00 92.69 187 SER A O 1
ATOM 1517 N N . PHE A 1 188 ? 2.259 8.764 7.012 1.00 91.50 188 PHE A N 1
ATOM 1518 C CA . PHE A 1 188 ? 3.256 9.520 7.768 1.00 91.50 188 PHE A CA 1
ATOM 1519 C C . PHE A 1 188 ? 3.800 10.662 6.916 1.00 91.50 188 PHE A C 1
ATOM 1521 O O . PHE A 1 188 ? 4.330 10.433 5.827 1.00 91.50 188 PHE A O 1
ATOM 1528 N N . ASP A 1 189 ? 3.693 11.885 7.426 1.00 87.69 189 ASP A N 1
ATOM 1529 C CA . ASP A 1 189 ? 4.324 13.055 6.832 1.00 87.69 189 ASP A CA 1
ATOM 1530 C C . ASP A 1 189 ? 5.736 13.216 7.404 1.00 87.69 189 ASP A C 1
ATOM 1532 O O . ASP A 1 189 ? 5.929 13.510 8.587 1.00 87.69 189 ASP A O 1
ATOM 1536 N N . SER A 1 190 ? 6.736 13.034 6.542 1.00 84.69 190 SER A N 1
ATOM 1537 C CA . SER A 1 190 ? 8.147 13.173 6.897 1.00 84.69 190 SER A CA 1
ATOM 1538 C C . SER A 1 190 ? 8.581 14.619 7.147 1.00 84.69 190 SER A C 1
ATOM 1540 O O . SER A 1 190 ? 9.600 14.830 7.803 1.00 84.69 190 SER A O 1
ATOM 1542 N N . VAL A 1 191 ? 7.827 15.616 6.673 1.00 85.00 191 VAL A N 1
ATOM 1543 C CA . VAL A 1 191 ? 8.116 17.037 6.909 1.00 85.00 191 VAL A CA 1
ATOM 1544 C C . VAL A 1 191 ? 7.647 17.442 8.298 1.00 85.00 191 VAL A C 1
ATOM 1546 O O . VAL A 1 191 ? 8.421 18.011 9.068 1.00 85.00 191 VAL A O 1
ATOM 1549 N N . SER A 1 192 ? 6.393 17.137 8.643 1.00 89.81 192 SER A N 1
ATOM 1550 C CA . SER A 1 192 ? 5.861 17.447 9.972 1.00 89.81 192 SER A CA 1
ATOM 1551 C C . SER A 1 192 ? 6.265 16.428 11.038 1.00 89.81 192 SER A C 1
ATOM 1553 O O . SER A 1 192 ? 6.045 16.685 12.220 1.00 89.81 192 SER A O 1
ATOM 1555 N N . LEU A 1 193 ? 6.821 15.280 10.633 1.00 91.56 193 LEU A N 1
ATOM 1556 C CA . LEU A 1 193 ? 7.100 14.117 11.481 1.00 91.56 193 LEU A CA 1
ATOM 1557 C C . LEU A 1 193 ? 5.854 13.640 12.241 1.00 91.56 193 LEU A C 1
ATOM 1559 O O . LEU A 1 193 ? 5.935 13.282 13.416 1.00 91.56 193 LEU A O 1
ATOM 1563 N N . LYS A 1 194 ? 4.694 13.665 11.573 1.00 93.25 194 LYS A N 1
ATOM 1564 C CA . LYS A 1 194 ? 3.409 13.266 12.163 1.00 93.25 194 LYS A CA 1
ATOM 1565 C C . LYS A 1 194 ? 2.763 12.149 11.362 1.00 93.25 194 LYS A C 1
ATOM 1567 O O . LYS A 1 194 ? 2.747 12.182 10.135 1.00 93.25 194 LYS A O 1
ATOM 1572 N N . GLY A 1 195 ? 2.206 11.183 12.084 1.00 95.19 195 GLY A N 1
ATOM 1573 C CA . GLY A 1 195 ? 1.322 10.175 11.514 1.00 95.19 195 GLY A CA 1
ATOM 1574 C C . GLY A 1 195 ? -0.135 10.612 11.606 1.00 95.19 195 GLY A C 1
ATOM 1575 O O . GLY A 1 195 ? -0.525 11.270 12.572 1.00 95.19 195 GLY A O 1
ATOM 1576 N N . CYS A 1 196 ? -0.953 10.197 10.648 1.00 97.00 196 CYS A N 1
ATOM 1577 C CA . CYS A 1 196 ? -2.401 10.334 10.735 1.00 97.00 196 CYS A CA 1
ATOM 1578 C C . CYS A 1 196 ? -3.113 9.125 10.132 1.00 97.00 196 CYS A C 1
ATOM 1580 O O . CYS A 1 196 ? -2.594 8.459 9.232 1.00 97.00 196 CYS A O 1
ATOM 1582 N N . TYR A 1 197 ? -4.319 8.871 10.626 1.00 97.94 197 TYR A N 1
ATOM 1583 C CA . TYR A 1 197 ? -5.268 7.960 10.003 1.00 97.94 197 TYR A CA 1
ATOM 1584 C C . TYR A 1 197 ? -6.261 8.772 9.178 1.00 97.94 197 TYR A C 1
ATOM 1586 O O . TYR A 1 197 ? -6.765 9.785 9.650 1.00 97.94 197 TYR A O 1
ATOM 1594 N N . THR A 1 198 ? -6.553 8.347 7.955 1.00 97.75 198 THR A N 1
ATOM 1595 C CA . THR A 1 198 ? -7.531 9.001 7.080 1.00 97.75 198 THR A CA 1
ATOM 1596 C C . THR A 1 198 ? -8.721 8.082 6.877 1.00 97.75 198 THR A C 1
ATOM 1598 O O . THR A 1 198 ? -8.560 6.969 6.378 1.00 97.75 198 THR A O 1
ATOM 1601 N N . LYS A 1 199 ? -9.924 8.545 7.222 1.00 98.19 199 LYS A N 1
ATOM 1602 C CA . LYS A 1 199 ? -11.164 7.821 6.932 1.00 98.19 199 LYS A CA 1
ATOM 1603 C C . LYS A 1 199 ? -11.443 7.880 5.436 1.00 98.19 199 LYS A C 1
ATOM 1605 O O . LYS A 1 199 ? -11.664 8.957 4.884 1.00 98.19 199 LYS A O 1
ATOM 1610 N N . ILE A 1 200 ? -11.460 6.729 4.771 1.00 97.06 200 ILE A N 1
ATOM 1611 C CA . ILE A 1 200 ? -11.465 6.647 3.302 1.00 97.06 200 ILE A CA 1
ATOM 1612 C C . ILE A 1 200 ? -12.694 7.315 2.678 1.00 97.06 200 ILE A C 1
ATOM 1614 O O . ILE A 1 200 ? -12.560 8.012 1.671 1.00 97.06 200 ILE A O 1
ATOM 1618 N N . VAL A 1 201 ? -13.864 7.150 3.299 1.00 96.25 201 VAL A N 1
ATOM 1619 C CA . VAL A 1 201 ? -15.147 7.640 2.769 1.00 96.25 201 VAL A CA 1
ATOM 1620 C C . VAL A 1 201 ? -15.323 9.157 2.890 1.00 96.25 201 VAL A C 1
ATOM 1622 O O . VAL A 1 201 ? -15.918 9.773 2.013 1.00 96.25 201 VAL A O 1
ATOM 1625 N N . THR A 1 202 ? -14.811 9.776 3.959 1.00 96.94 202 THR A N 1
ATOM 1626 C CA . THR A 1 202 ? -14.989 11.217 4.235 1.00 96.94 202 THR A CA 1
ATOM 1627 C C . THR A 1 202 ? -13.735 12.041 3.964 1.00 96.94 202 THR A C 1
ATOM 1629 O O . THR A 1 202 ? -13.821 13.264 3.897 1.00 96.94 202 THR A O 1
ATOM 1632 N N . LYS A 1 203 ? -12.580 11.381 3.814 1.00 96.25 203 LYS A N 1
ATOM 1633 C CA . LYS A 1 203 ? -11.237 11.981 3.752 1.00 96.25 203 LYS A CA 1
ATOM 1634 C C . LYS A 1 203 ? -10.863 12.793 5.002 1.00 96.25 203 LYS A C 1
ATOM 1636 O O . LYS A 1 203 ? -9.953 13.614 4.960 1.00 96.25 203 LYS A O 1
ATOM 1641 N N . GLU A 1 204 ? -11.550 12.553 6.116 1.00 97.69 204 GLU A N 1
ATOM 1642 C CA . GLU A 1 204 ? -11.233 13.155 7.411 1.00 97.69 204 GLU A CA 1
ATOM 1643 C C . GLU A 1 204 ? -9.973 12.523 8.010 1.00 97.69 204 GLU A C 1
ATOM 1645 O O . GLU A 1 204 ? -9.778 11.310 7.904 1.00 97.69 204 GLU A O 1
ATOM 1650 N N . THR A 1 205 ? -9.130 13.343 8.638 1.00 97.44 205 THR A N 1
ATOM 1651 C CA . THR A 1 205 ? -7.843 12.926 9.203 1.00 97.44 205 THR A CA 1
ATOM 1652 C C . THR A 1 205 ? -7.850 12.961 10.724 1.00 97.44 205 THR A C 1
ATOM 1654 O O . THR A 1 205 ? -8.282 13.945 11.320 1.00 97.44 205 THR A O 1
ATOM 1657 N N . PHE A 1 206 ? -7.262 11.938 11.330 1.00 98.00 206 PHE A N 1
ATOM 1658 C CA . PHE A 1 206 ? -7.201 11.713 12.768 1.00 98.00 206 PHE A CA 1
ATOM 1659 C C . PHE A 1 206 ? -5.742 11.611 13.208 1.00 98.00 206 PHE A C 1
ATOM 1661 O O . PHE A 1 206 ? -4.946 10.897 12.592 1.00 98.00 206 PHE A O 1
ATOM 1668 N N . GLU A 1 207 ? -5.376 12.341 14.260 1.00 97.19 207 GLU A N 1
ATOM 1669 C CA . GLU A 1 207 ? -4.010 12.345 14.787 1.00 97.19 207 GLU A CA 1
ATOM 1670 C C . GLU A 1 207 ? -3.639 10.965 15.343 1.00 97.19 207 GLU A C 1
ATOM 1672 O O . GLU A 1 207 ? -4.393 10.347 16.102 1.00 97.19 207 GLU A O 1
ATOM 1677 N N . ASN A 1 208 ? -2.462 10.466 14.964 1.00 96.88 208 ASN A N 1
ATOM 1678 C CA . ASN A 1 208 ? -2.001 9.138 15.359 1.00 96.88 208 ASN A CA 1
ATOM 1679 C C . ASN A 1 208 ? -1.821 8.996 16.880 1.00 96.88 208 ASN A C 1
ATOM 1681 O O . ASN A 1 208 ? -2.010 7.911 17.421 1.00 96.88 208 ASN A O 1
ATOM 1685 N N . GLU A 1 209 ? -1.468 10.072 17.581 1.00 95.31 209 GLU A N 1
ATOM 1686 C CA . GLU A 1 209 ? -1.270 10.092 19.035 1.00 95.31 209 GLU A CA 1
ATOM 1687 C C . GLU A 1 209 ? -2.552 9.774 19.821 1.00 95.31 209 GLU A C 1
ATOM 1689 O O . GLU A 1 209 ? -2.467 9.318 20.960 1.00 95.31 209 GLU A O 1
ATOM 1694 N N . TYR A 1 210 ? -3.717 9.966 19.196 1.00 97.62 210 TYR A N 1
ATOM 1695 C CA . TYR A 1 210 ? -5.043 9.737 19.779 1.00 97.62 210 TYR A CA 1
ATOM 1696 C C . TYR A 1 210 ? -5.850 8.682 19.009 1.00 97.62 210 TYR A C 1
ATOM 1698 O O . TYR A 1 210 ? -7.068 8.581 19.152 1.00 97.62 210 TYR A O 1
ATOM 1706 N N . SER A 1 211 ? -5.166 7.898 18.174 1.00 98.25 211 SER A N 1
ATOM 1707 C CA . SER A 1 211 ? -5.753 6.825 17.379 1.00 98.25 211 SER A CA 1
ATOM 1708 C C . SER A 1 211 ? -5.431 5.467 17.997 1.00 98.25 211 SER A C 1
ATOM 1710 O O . SER A 1 211 ? -4.266 5.089 18.169 1.00 98.25 211 SER A O 1
ATOM 1712 N N . PHE A 1 212 ? -6.477 4.718 18.317 1.00 98.12 212 PHE A N 1
ATOM 1713 C CA . PHE A 1 212 ? -6.407 3.471 19.060 1.00 98.12 212 PHE A CA 1
ATOM 1714 C C . PHE A 1 212 ? -7.184 2.357 18.370 1.00 98.12 212 PHE A C 1
ATOM 1716 O O . PHE A 1 212 ? -7.900 2.561 17.392 1.00 98.12 212 PHE A O 1
ATOM 1723 N N . VAL A 1 213 ? -7.031 1.162 18.921 1.00 97.75 213 VAL A N 1
ATOM 1724 C CA . VAL A 1 213 ? -7.794 -0.027 18.589 1.00 97.75 213 VAL A CA 1
ATOM 1725 C C . VAL A 1 213 ? -8.350 -0.617 19.878 1.00 97.75 213 VAL A C 1
ATOM 1727 O O . VAL A 1 213 ? -7.635 -0.695 20.877 1.00 97.75 213 VAL A O 1
ATOM 1730 N N . ASP A 1 214 ? -9.621 -0.997 19.898 1.00 96.44 214 ASP A N 1
ATOM 1731 C CA . ASP A 1 214 ? -10.215 -1.634 21.072 1.00 96.44 214 ASP A CA 1
ATOM 1732 C C . ASP A 1 214 ? -9.881 -3.136 21.171 1.00 96.44 214 ASP A C 1
ATOM 1734 O O . ASP A 1 214 ? -9.201 -3.706 20.316 1.00 96.44 214 ASP A O 1
ATOM 1738 N N . GLU A 1 215 ? -10.349 -3.803 22.228 1.00 93.31 215 GLU A N 1
ATOM 1739 C CA . GLU A 1 215 ? -10.132 -5.247 22.429 1.00 93.31 215 GLU A CA 1
ATOM 1740 C C . GLU A 1 215 ? -10.701 -6.124 21.299 1.00 93.31 215 GLU A C 1
ATOM 1742 O O . GLU A 1 215 ? -10.271 -7.259 21.096 1.00 93.31 215 GLU A O 1
ATOM 1747 N N . HIS A 1 216 ? -11.644 -5.593 20.520 1.00 93.75 216 HIS A N 1
ATOM 1748 C CA . HIS A 1 216 ? -12.224 -6.261 19.366 1.00 93.75 216 HIS A CA 1
ATOM 1749 C C . HIS A 1 216 ? -11.519 -5.899 18.061 1.00 93.75 216 HIS A C 1
ATOM 1751 O O . HIS A 1 216 ? -11.907 -6.400 17.009 1.00 93.75 216 HIS A O 1
ATOM 1757 N N . GLY A 1 217 ? -10.433 -5.130 18.081 1.00 95.44 217 GLY A N 1
ATOM 1758 C CA . GLY A 1 217 ? -9.682 -4.803 16.876 1.00 95.44 217 GLY A CA 1
ATOM 1759 C C . GLY A 1 217 ? -10.295 -3.674 16.042 1.00 95.44 217 GLY A C 1
ATOM 1760 O O . GLY A 1 217 ? -9.877 -3.521 14.895 1.00 95.44 217 GLY A O 1
ATOM 1761 N N . TYR A 1 218 ? -11.260 -2.915 16.575 1.00 97.88 218 TYR A N 1
ATOM 1762 C CA . TYR A 1 218 ? -11.853 -1.778 15.872 1.00 97.88 218 TYR A CA 1
ATOM 1763 C C . TYR A 1 218 ? -11.123 -0.477 16.177 1.00 97.88 218 TYR A C 1
ATOM 1765 O O . TYR A 1 218 ? -10.747 -0.214 17.317 1.00 97.88 218 TYR A O 1
ATOM 1773 N N . PHE A 1 219 ? -10.956 0.347 15.147 1.00 98.44 219 PHE A N 1
ATOM 1774 C CA . PHE A 1 219 ? -10.400 1.686 15.232 1.00 98.44 219 PHE A CA 1
ATOM 1775 C C . PHE A 1 219 ? -11.272 2.586 16.109 1.00 98.44 219 PHE A C 1
ATOM 1777 O O . PHE A 1 219 ? -12.487 2.674 15.921 1.00 98.44 219 PHE A O 1
ATOM 1784 N N . VAL A 1 220 ? -10.629 3.291 17.036 1.00 98.25 220 VAL A N 1
ATOM 1785 C CA . VAL A 1 220 ? -11.254 4.251 17.945 1.00 98.25 220 VAL A CA 1
ATOM 1786 C C . VAL A 1 220 ? -10.382 5.497 18.008 1.00 98.25 220 VAL A C 1
ATOM 1788 O O . VAL A 1 220 ? -9.190 5.411 18.298 1.00 98.25 220 VAL A O 1
ATOM 1791 N N . TYR A 1 221 ? -10.982 6.659 17.769 1.00 98.25 221 TYR A N 1
ATOM 1792 C CA . TYR A 1 221 ? -10.325 7.945 17.973 1.00 98.25 221 TYR A CA 1
ATOM 1793 C C . TYR A 1 221 ? -10.779 8.557 19.300 1.00 98.25 221 TYR A C 1
ATOM 1795 O O . TYR A 1 221 ? -11.978 8.697 19.550 1.00 98.25 221 TYR A O 1
ATOM 1803 N N . ASP A 1 222 ? -9.826 8.907 20.159 1.00 97.94 222 ASP A N 1
ATOM 1804 C CA . ASP A 1 222 ? -10.099 9.582 21.428 1.00 97.94 222 ASP A CA 1
ATOM 1805 C C . ASP A 1 222 ? -10.290 11.083 21.187 1.00 97.94 222 ASP A C 1
ATOM 1807 O O . ASP A 1 222 ? -9.369 11.868 21.354 1.00 97.94 222 ASP A O 1
ATOM 1811 N N . GLU A 1 223 ? -11.490 11.510 20.799 1.00 96.06 223 GLU A N 1
ATOM 1812 C CA . GLU A 1 223 ? -11.777 12.927 20.510 1.00 96.06 223 GLU A CA 1
ATOM 1813 C C . GLU A 1 223 ? -11.534 13.878 21.696 1.00 96.06 223 GLU A C 1
ATOM 1815 O O . GLU A 1 223 ? -11.368 15.086 21.509 1.00 96.06 223 GLU A O 1
ATOM 1820 N N . LYS A 1 224 ? -11.571 13.365 22.932 1.00 96.31 224 LYS A N 1
ATOM 1821 C CA . LYS A 1 224 ? -11.450 14.175 24.154 1.00 96.31 224 LYS A CA 1
ATOM 1822 C C . LYS A 1 224 ? -10.034 14.196 24.714 1.00 96.31 224 LYS A C 1
ATOM 1824 O O . LYS A 1 224 ? -9.778 14.983 25.628 1.00 96.31 224 LYS A O 1
ATOM 1829 N N . HIS A 1 225 ? -9.143 13.368 24.172 1.00 96.38 225 HIS A N 1
ATOM 1830 C CA . HIS A 1 225 ? -7.787 13.158 24.669 1.00 96.38 225 HIS A CA 1
ATOM 1831 C C . HIS A 1 225 ? -7.782 12.765 26.160 1.00 96.38 225 HIS A C 1
ATOM 1833 O O . HIS A 1 225 ? -6.948 13.251 26.933 1.00 96.38 225 HIS A O 1
ATOM 1839 N N . ASP A 1 226 ? -8.755 11.952 26.586 1.00 96.06 226 ASP A N 1
ATOM 1840 C CA . ASP A 1 226 ? -8.943 11.551 27.984 1.00 96.06 226 ASP A CA 1
ATOM 1841 C C . ASP A 1 226 ? -8.480 10.118 28.297 1.00 96.06 226 ASP A C 1
ATOM 1843 O O . ASP A 1 226 ? -8.464 9.719 29.469 1.00 96.06 226 ASP A O 1
ATOM 1847 N N . PHE A 1 227 ? -8.017 9.370 27.290 1.00 97.50 227 PHE A N 1
ATOM 1848 C CA . PHE A 1 227 ? -7.470 8.032 27.473 1.00 97.50 227 PHE A CA 1
ATOM 1849 C C . PHE A 1 227 ? -6.140 8.088 28.233 1.00 97.50 227 PHE A C 1
ATOM 1851 O O . PHE A 1 227 ? -5.185 8.776 27.868 1.00 97.50 227 PHE A O 1
ATOM 1858 N N . VAL A 1 228 ? -6.044 7.301 29.304 1.00 96.81 228 VAL A N 1
ATOM 1859 C CA . VAL A 1 228 ? -4.896 7.301 30.214 1.00 96.81 228 VAL A CA 1
ATOM 1860 C C . VAL A 1 228 ? -3.989 6.112 29.927 1.00 96.81 228 VAL A C 1
ATOM 1862 O O . VAL A 1 228 ? -4.410 4.958 30.019 1.00 96.81 228 VAL A O 1
ATOM 1865 N N . LYS A 1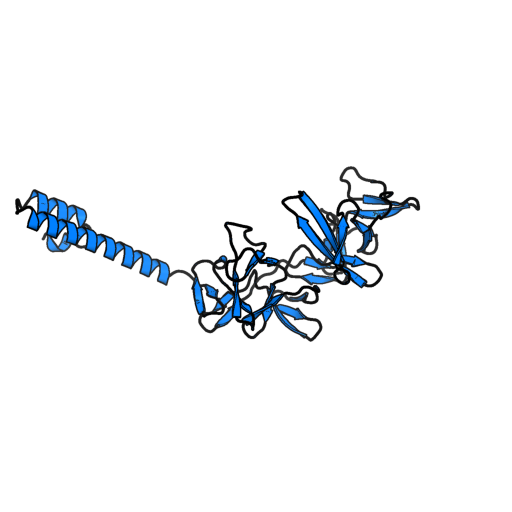 229 ? -2.715 6.395 29.654 1.00 96.81 229 LYS A N 1
ATOM 1866 C CA . LYS A 1 229 ? -1.640 5.408 29.472 1.00 96.81 229 LYS A CA 1
ATOM 1867 C C . LYS A 1 229 ? -1.486 4.486 30.693 1.00 96.81 229 LYS A C 1
ATOM 1869 O O . LYS A 1 229 ? -1.482 4.957 31.829 1.00 96.81 229 LYS A O 1
ATOM 1874 N N . GLN A 1 230 ? -1.331 3.185 30.452 1.00 95.75 230 GLN A N 1
ATOM 1875 C CA . GLN A 1 230 ? -1.287 2.132 31.480 1.00 95.75 230 GLN A CA 1
ATOM 1876 C C . GLN A 1 230 ? 0.064 1.413 31.585 1.00 95.75 230 GLN A C 1
ATOM 1878 O O . GLN A 1 230 ? 0.356 0.814 32.617 1.00 95.75 230 GLN A O 1
ATOM 1883 N N . ASP A 1 231 ? 0.881 1.445 30.537 1.00 91.75 231 ASP A N 1
ATOM 1884 C CA . ASP A 1 231 ? 2.172 0.761 30.461 1.00 91.75 231 ASP A CA 1
ATOM 1885 C C . ASP A 1 231 ? 3.314 1.756 30.224 1.00 91.75 231 ASP A C 1
ATOM 1887 O O . ASP A 1 231 ? 3.085 2.869 29.773 1.00 91.75 231 ASP A O 1
ATOM 1891 N N . GLU A 1 232 ? 4.569 1.393 30.497 1.00 88.50 232 GLU A N 1
ATOM 1892 C CA . GLU A 1 232 ? 5.703 2.302 30.245 1.00 88.50 232 GLU A CA 1
ATOM 1893 C C . GLU A 1 232 ? 5.917 2.563 28.747 1.00 88.50 232 GLU A C 1
ATOM 1895 O O . GLU A 1 232 ? 6.264 3.683 28.354 1.00 88.50 232 GLU A O 1
ATOM 1900 N N . ALA A 1 233 ? 5.645 1.561 27.904 1.00 86.81 233 ALA A N 1
ATOM 1901 C CA . ALA A 1 233 ? 5.855 1.638 26.463 1.00 86.81 233 ALA A CA 1
ATOM 1902 C C . ALA A 1 233 ? 4.834 2.534 25.740 1.00 86.81 233 ALA A C 1
ATOM 1904 O O . ALA A 1 233 ? 5.094 2.926 24.606 1.00 86.81 233 ALA A O 1
ATOM 1905 N N . GLY A 1 234 ? 3.725 2.916 26.387 1.00 87.38 234 GLY A N 1
ATOM 1906 C CA . GLY A 1 234 ? 2.713 3.792 25.788 1.00 87.38 234 GLY A CA 1
ATOM 1907 C C . GLY A 1 234 ? 1.926 3.096 24.693 1.00 87.38 234 GLY A C 1
ATOM 1908 O O . GLY A 1 234 ? 1.702 3.672 23.636 1.00 87.38 234 GLY A O 1
ATOM 1909 N N . ARG A 1 235 ? 1.566 1.837 24.931 1.00 92.31 235 ARG A N 1
ATOM 1910 C CA . ARG A 1 235 ? 0.838 0.995 23.980 1.00 92.31 235 ARG A CA 1
ATOM 1911 C C . ARG A 1 235 ? -0.539 0.618 24.491 1.00 92.31 235 ARG A C 1
ATOM 1913 O O . ARG A 1 235 ? -1.381 0.263 23.680 1.00 92.31 235 ARG A O 1
ATOM 1920 N N . ILE A 1 236 ? -0.774 0.702 25.801 1.00 95.69 236 ILE A N 1
ATOM 1921 C CA . ILE A 1 236 ? -2.034 0.316 26.435 1.00 95.69 236 ILE A CA 1
ATOM 1922 C C . ILE A 1 236 ? -2.620 1.526 27.154 1.00 95.69 236 ILE A C 1
ATOM 1924 O O . ILE A 1 236 ? -1.935 2.205 27.921 1.00 95.69 236 ILE A O 1
ATOM 1928 N N . TYR A 1 237 ? -3.902 1.771 26.924 1.00 97.38 237 TYR A N 1
ATOM 1929 C CA . TYR A 1 237 ? -4.642 2.921 27.420 1.00 97.38 237 TYR A CA 1
ATOM 1930 C C . TYR A 1 237 ? -5.973 2.480 28.029 1.00 97.38 237 TYR A C 1
ATOM 1932 O O . TYR A 1 237 ? -6.483 1.404 27.715 1.00 97.38 237 TYR A O 1
ATOM 1940 N N . LYS A 1 238 ? -6.528 3.304 28.921 1.00 97.81 238 LYS A N 1
ATOM 1941 C CA . LYS A 1 238 ? -7.880 3.130 29.460 1.00 97.81 238 LYS A CA 1
ATOM 1942 C C . LYS A 1 238 ? -8.673 4.417 29.403 1.00 97.81 238 LYS A C 1
ATOM 1944 O O . LYS A 1 238 ? -8.130 5.474 29.717 1.00 97.81 238 LYS A O 1
ATOM 1949 N N . ASP A 1 239 ? -9.957 4.300 29.098 1.00 96.75 239 ASP A N 1
ATOM 1950 C CA . ASP A 1 239 ? -10.896 5.404 29.283 1.00 96.75 239 ASP A CA 1
ATOM 1951 C C . ASP A 1 239 ? -11.373 5.519 30.743 1.00 96.75 239 ASP A C 1
ATOM 1953 O O . ASP A 1 239 ? -11.029 4.718 31.621 1.00 96.75 239 ASP A O 1
ATOM 1957 N N . SER A 1 240 ? -12.207 6.527 31.004 1.00 94.88 240 SER A N 1
ATOM 1958 C CA . SER A 1 240 ? -12.804 6.782 32.322 1.00 94.88 240 SER A CA 1
ATOM 1959 C C . SER A 1 240 ? -13.719 5.664 32.846 1.00 94.88 240 SER A C 1
ATOM 1961 O O . SER A 1 240 ? -13.946 5.586 34.056 1.00 94.88 240 SER A O 1
ATOM 1963 N N . SER A 1 241 ? -14.229 4.790 31.972 1.00 95.38 241 SER A N 1
ATOM 1964 C CA . SER A 1 241 ? -15.030 3.615 32.341 1.00 95.38 241 SER A CA 1
ATOM 1965 C C . SER A 1 241 ? -14.171 2.387 32.663 1.00 95.38 241 SER A C 1
ATOM 1967 O O . SER A 1 241 ? -14.658 1.423 33.254 1.00 95.38 241 SER A O 1
ATOM 1969 N N . GLY A 1 242 ? -12.883 2.439 32.317 1.00 95.31 242 GLY A N 1
ATOM 1970 C CA . GLY A 1 242 ? -11.931 1.352 32.479 1.00 95.31 242 GLY A CA 1
ATOM 1971 C C . GLY A 1 242 ? -11.823 0.421 31.270 1.00 95.31 242 GLY A C 1
ATOM 1972 O O . GLY A 1 242 ? -11.099 -0.573 31.384 1.00 95.31 242 GLY A O 1
ATOM 1973 N N . LYS A 1 243 ? -12.484 0.722 30.137 1.00 96.75 243 LYS A N 1
ATOM 1974 C CA . LYS A 1 243 ? -12.309 -0.029 28.879 1.00 96.75 243 LYS A CA 1
ATOM 1975 C C . LYS A 1 243 ? -10.875 0.152 28.384 1.00 96.75 243 LYS A C 1
ATOM 1977 O O . LYS A 1 243 ? -10.307 1.237 28.510 1.00 96.75 243 LYS A O 1
ATOM 1982 N N . ILE A 1 244 ? -10.284 -0.933 27.885 1.00 96.06 244 ILE A N 1
ATOM 1983 C CA . ILE A 1 244 ? -8.891 -0.985 27.433 1.00 96.06 244 ILE A CA 1
ATOM 1984 C C . ILE A 1 244 ? -8.824 -0.707 25.932 1.00 96.06 244 ILE A C 1
ATOM 1986 O O . ILE A 1 244 ? -9.645 -1.201 25.161 1.00 96.06 244 ILE A O 1
ATOM 1990 N N . TYR A 1 245 ? -7.805 0.052 25.541 1.00 97.50 245 TYR A N 1
ATOM 1991 C CA . TYR A 1 245 ? -7.478 0.359 24.157 1.00 97.50 245 TYR A CA 1
ATOM 1992 C C . TYR A 1 245 ? -5.977 0.200 23.923 1.00 97.50 245 TYR A C 1
ATOM 1994 O O . TYR A 1 245 ? -5.162 0.390 24.831 1.00 97.50 245 TYR A O 1
ATOM 2002 N N . TYR A 1 246 ? -5.611 -0.118 22.690 1.00 97.12 246 TYR A N 1
ATOM 2003 C CA . TYR A 1 246 ? -4.240 -0.298 22.241 1.00 97.12 246 TYR A CA 1
ATOM 2004 C C . TYR A 1 246 ? -3.877 0.806 21.260 1.00 97.12 246 TYR A C 1
ATOM 2006 O O . TYR A 1 246 ? -4.681 1.161 20.403 1.00 97.12 246 TYR A O 1
ATOM 2014 N N . TRP A 1 247 ? -2.676 1.369 21.360 1.00 97.19 247 TRP A N 1
ATOM 2015 C CA . TRP A 1 247 ? -2.238 2.383 20.403 1.00 97.19 247 TRP A CA 1
ATOM 2016 C C . TRP A 1 247 ? -2.158 1.773 19.002 1.00 97.19 247 TRP A C 1
ATOM 2018 O O . TRP A 1 247 ? -1.456 0.774 18.811 1.00 97.19 247 TRP A O 1
ATOM 2028 N N . ALA A 1 248 ? -2.869 2.360 18.034 1.00 96.88 248 ALA A N 1
ATOM 2029 C CA . ALA A 1 248 ? -3.110 1.734 16.733 1.00 96.88 248 ALA A CA 1
ATOM 2030 C C . ALA A 1 248 ? -1.798 1.389 16.011 1.00 96.88 248 ALA A C 1
ATOM 2032 O O . ALA A 1 248 ? -1.600 0.265 15.572 1.00 96.88 248 ALA A O 1
ATOM 2033 N N . SER A 1 249 ? -0.821 2.297 16.030 1.00 94.25 249 SER A N 1
ATOM 2034 C CA . SER A 1 249 ? 0.488 2.082 15.393 1.00 94.25 249 SER A CA 1
ATOM 2035 C C . SER A 1 249 ? 1.410 1.087 16.120 1.00 94.25 249 SER A C 1
ATOM 2037 O O . SER A 1 249 ? 2.569 0.934 15.737 1.00 94.25 249 SER A O 1
ATOM 2039 N N . SER A 1 250 ? 0.937 0.429 17.184 1.00 93.75 250 SER A N 1
ATOM 2040 C CA . SER A 1 250 ? 1.689 -0.591 17.930 1.00 93.75 250 SER A CA 1
ATOM 2041 C C . SER A 1 250 ? 1.100 -1.994 17.848 1.00 93.75 250 SER A C 1
ATOM 2043 O O . SER A 1 250 ? 1.644 -2.905 18.478 1.00 93.75 250 SER A O 1
ATOM 2045 N N . ILE A 1 251 ? 0.013 -2.167 17.097 1.00 94.94 251 ILE A N 1
ATOM 2046 C CA . ILE A 1 251 ? -0.634 -3.461 16.906 1.00 94.94 251 ILE A CA 1
ATOM 2047 C C . ILE A 1 251 ? -0.547 -3.909 15.449 1.00 94.94 251 ILE A C 1
ATOM 2049 O O . ILE A 1 251 ? -0.210 -3.146 14.546 1.00 94.94 251 ILE A O 1
ATOM 2053 N N . SER A 1 252 ? -0.826 -5.185 15.234 1.00 95.81 252 SER A N 1
ATOM 2054 C CA . SER A 1 252 ? -1.037 -5.780 13.913 1.00 95.81 252 SER A CA 1
ATOM 2055 C C . SER A 1 252 ? -2.028 -6.937 14.045 1.00 95.81 252 SER A C 1
ATOM 2057 O O . SER A 1 252 ? -2.538 -7.180 15.141 1.00 95.81 252 SER A O 1
ATOM 2059 N N . TRP A 1 253 ? -2.310 -7.660 12.962 1.00 96.94 253 TRP A N 1
ATOM 2060 C CA . TRP A 1 253 ? -3.160 -8.847 13.012 1.00 96.94 253 TRP A CA 1
ATOM 2061 C C . TRP A 1 253 ? -2.468 -10.063 12.422 1.00 96.94 253 TRP A C 1
ATOM 2063 O O . TRP A 1 253 ? -1.652 -9.969 11.503 1.00 96.94 253 TRP A O 1
ATOM 2073 N N . ASP A 1 254 ? -2.814 -11.230 12.959 1.00 96.00 254 ASP A N 1
ATOM 2074 C CA . ASP A 1 254 ? -2.471 -12.492 12.322 1.00 96.00 254 ASP A CA 1
ATOM 2075 C C . ASP A 1 254 ? -3.448 -12.843 11.191 1.00 96.00 254 ASP A C 1
ATOM 2077 O O . ASP A 1 254 ? -4.495 -12.226 11.010 1.00 96.00 254 ASP A O 1
ATOM 2081 N N . LYS A 1 255 ? -3.138 -13.921 10.466 1.00 95.44 255 LYS A N 1
ATOM 2082 C CA . LYS A 1 255 ? -3.969 -14.448 9.372 1.00 95.44 255 LYS A CA 1
ATOM 2083 C C . LYS A 1 255 ? -5.405 -14.834 9.743 1.00 95.44 255 LYS A C 1
ATOM 2085 O O . LYS A 1 255 ? -6.185 -15.180 8.867 1.00 95.44 255 LYS A O 1
ATOM 2090 N N . SER A 1 256 ? -5.723 -14.896 11.036 1.00 96.00 256 SER A N 1
ATOM 2091 C CA . SER A 1 256 ? -7.067 -15.200 11.538 1.00 96.00 256 SER A CA 1
ATOM 2092 C C . SER A 1 256 ? -7.778 -13.936 12.036 1.00 96.00 256 SER A C 1
ATOM 2094 O O . SER A 1 256 ? -8.829 -14.048 12.665 1.00 96.00 256 SER A O 1
ATOM 2096 N N . GLY A 1 257 ? -7.196 -12.751 11.821 1.00 95.38 257 GLY A N 1
ATOM 2097 C CA . GLY A 1 257 ? -7.722 -11.480 12.305 1.00 95.38 257 GLY A CA 1
ATOM 2098 C C . GLY A 1 257 ? -7.567 -11.284 13.815 1.00 95.38 257 GLY A C 1
ATOM 2099 O O . GLY A 1 257 ? -8.305 -10.498 14.413 1.00 95.38 257 GLY A O 1
ATOM 2100 N N . ARG A 1 258 ? -6.665 -12.010 14.487 1.00 95.88 258 ARG A N 1
ATOM 2101 C CA . ARG A 1 258 ? -6.420 -11.816 15.926 1.00 95.88 258 ARG A CA 1
ATOM 2102 C C . ARG A 1 258 ? -5.402 -10.712 16.140 1.00 95.88 258 ARG A C 1
ATOM 2104 O O . ARG A 1 258 ? -4.391 -10.671 15.446 1.00 95.88 258 ARG A O 1
ATOM 2111 N N . LEU A 1 259 ? -5.674 -9.857 17.120 1.00 95.69 259 LEU A N 1
ATOM 2112 C CA . LEU A 1 259 ? -4.828 -8.720 17.450 1.00 95.69 259 LEU A CA 1
ATOM 2113 C C . LEU A 1 259 ? -3.484 -9.200 18.009 1.00 95.69 259 LEU A C 1
ATOM 2115 O O . LEU A 1 259 ? -3.433 -10.054 18.897 1.00 95.69 259 LEU A O 1
ATOM 2119 N N . LEU A 1 260 ? -2.403 -8.644 17.480 1.00 95.56 260 LEU A N 1
ATOM 2120 C CA . LEU A 1 260 ? -1.031 -8.896 17.886 1.00 95.56 260 LEU A CA 1
ATOM 2121 C C . LEU A 1 260 ? -0.454 -7.639 18.527 1.00 95.56 260 LEU A C 1
ATOM 2123 O O . LEU A 1 260 ? -0.650 -6.531 18.027 1.00 95.56 260 LEU A O 1
ATOM 2127 N N . ASP A 1 261 ? 0.304 -7.817 19.603 1.00 91.56 261 ASP A N 1
ATOM 2128 C CA . ASP A 1 261 ? 1.127 -6.753 20.159 1.00 91.56 261 ASP A CA 1
ATOM 2129 C C . ASP A 1 261 ? 2.356 -6.465 19.275 1.00 91.56 261 ASP A C 1
ATOM 2131 O O . ASP A 1 261 ? 2.670 -7.191 18.328 1.00 91.56 261 ASP A O 1
ATOM 2135 N N . ALA A 1 262 ? 3.112 -5.423 19.621 1.00 87.81 262 ALA A N 1
ATOM 2136 C CA . ALA A 1 262 ? 4.329 -5.038 18.905 1.00 87.81 262 ALA A CA 1
ATOM 2137 C C . ALA A 1 262 ? 5.452 -6.103 18.912 1.00 87.81 262 ALA A C 1
ATOM 2139 O O . ALA A 1 262 ? 6.468 -5.917 18.247 1.00 87.81 262 ALA A O 1
ATOM 2140 N N . SER A 1 263 ? 5.322 -7.185 19.691 1.00 88.50 263 SER A N 1
ATOM 2141 C CA . SER A 1 263 ? 6.236 -8.337 19.672 1.00 88.50 263 SER A CA 1
ATOM 2142 C C . SER A 1 263 ? 5.731 -9.495 18.804 1.00 88.50 263 SER A C 1
ATOM 2144 O O . SER A 1 263 ? 6.417 -10.510 18.678 1.00 88.50 263 SER A O 1
ATOM 2146 N N . GLY A 1 264 ? 4.550 -9.350 18.195 1.00 90.12 264 GLY A N 1
ATOM 2147 C CA . GLY A 1 264 ? 3.893 -10.377 17.392 1.00 90.12 264 GLY A CA 1
ATOM 2148 C C . GLY A 1 264 ? 3.150 -11.422 18.225 1.00 90.12 264 GLY A C 1
ATOM 2149 O O . GLY A 1 264 ? 2.816 -12.489 17.706 1.00 90.12 264 GLY A O 1
ATOM 2150 N N . LYS A 1 265 ? 2.902 -11.164 19.516 1.00 92.81 265 LYS A N 1
ATOM 2151 C CA . LYS A 1 265 ? 2.147 -12.076 20.378 1.00 92.81 265 LYS A CA 1
ATOM 2152 C C . LYS A 1 265 ? 0.665 -11.718 20.343 1.00 92.81 265 LYS A C 1
ATOM 2154 O O . LYS A 1 265 ? 0.305 -10.551 20.439 1.00 92.81 265 LYS A O 1
ATOM 2159 N N . VAL A 1 266 ? -0.187 -12.739 20.257 1.00 93.88 266 VAL A N 1
ATOM 2160 C CA . VAL A 1 266 ? -1.643 -12.573 20.356 1.00 93.88 266 VAL A CA 1
ATOM 2161 C C . VAL A 1 266 ? -2.010 -11.947 21.701 1.00 93.88 266 VAL A C 1
ATOM 2163 O O . VAL A 1 266 ? -1.559 -12.415 22.752 1.00 93.88 266 VAL A O 1
ATOM 2166 N N . ILE A 1 267 ? -2.826 -10.901 21.635 1.00 89.94 267 ILE A N 1
ATOM 2167 C CA . ILE A 1 267 ? -3.464 -10.263 22.783 1.00 89.94 267 ILE A CA 1
ATOM 2168 C C . ILE A 1 267 ? -4.727 -11.078 23.103 1.00 89.94 267 ILE A C 1
ATOM 2170 O O . ILE A 1 267 ? -5.568 -11.273 22.225 1.00 89.94 267 ILE A O 1
ATOM 2174 N N . GLU A 1 268 ? -4.787 -11.626 24.320 1.00 75.31 268 GLU A N 1
ATOM 2175 C CA . GLU A 1 268 ? -5.903 -12.445 24.835 1.00 75.31 268 GLU A CA 1
ATOM 2176 C C . GLU A 1 268 ? -7.039 -11.598 25.408 1.00 75.31 268 GLU A C 1
ATOM 2178 O O . GLU A 1 268 ? -6.729 -10.577 26.067 1.00 75.31 268 GLU A O 1
#

Sequence (268 aa):
MLTFLSFPFPIITGVICIVKYRKSTKAAIAIFVALVLSFISMIAIISAYEYSQHEKYYSGDGSAHIHLYDVSFMDEKGNRYAFDFDKSGYDRFYINGTDEYLNADLCYIDGNGYLHYDDDLSITAKDETCCVDEDGSIYYPAKYAYFNKDGSINYNGAVLSYDRFGNAYTYERVPYYDESGNKYSYSFDSVSLKGCYTKIVTKETFENEYSFVDEHGYFVYDEKHDFVKQDEAGRIYKDSSGKIYYWASSISWDKSGRLLDASGKVIE

pLDDT: mean 89.24, std 12.23, range [38.72, 98.44]